Protein AF-A0A0G4PU40-F1 (afdb_monomer_lite)

Radius of gyration: 20.15 Å; chains: 1; bounding box: 59×52×54 Å

Secondary structure (DSSP, 8-state):
---GGG-TTSS--HHHH-EEEEEEEPPBTTB--EEEEEEEEEEEETTTTEEEEEEEEEEEEESS-GGGGS--TT-S---TTTT--S-TT--HHHHHHHHHHHHHHHHTT-SS-EEEEEETTTTEEEEEEEEEETTEEEEEEEEEEE----SSTT-HHHHHHS--GGGTT----TTTT-S-HHHHHHHH-SS-HHHHHHHHHHHHGGGTHHHHSEEE--SSTT-EEEE---PPPTT--------SHHHHHHHHHHHHHHHHHHHHHHHHHHHHHHHTT--

Foldseek 3Di:
DFQCVVDVVTDPDQLLQWWKKKKWDPDDPPDHIKIKMKTKGWDQFDVQGFIKIKIKIKIKDAAPPLVLQQQDQPDPDPDPPQPVCQALPQHSVNVRVQRVVQSVCVVVPDAWRKDWDADQFLRKTKMWTWHDDPRMIMTMIIIMAGCHNPNDPPPLNVLRRQNDPVSVPRGDDSVNNPDHSVCRDQVPDPAHPVNVVVVRSVCPVVVVQVVQWDWDDDPDPRMTMTIHDDDPDPDDDDDPDCPDVPVVCSVVVVVVVVVVVVVVVVVVVVVVVVVVPDD

Sequence (279 aa):
MRRFYLGNKFGISTEALSWTQVRIHPEESLCPEITCLFSNDAQICSETPGLCLRMQYMMLVYGSRSELLLSRPNTDCWKPPTVMFICSHVGYTQKEKLINPVVFTYLDGEKDPCSTYTYNQCNTDARIEVCEYGSHLALVLTTWINLGPGLTPDDPRWIIHSCSHENRDVTLDPNDCTGSPRVSFENVSPLSLGALLSRNLSYLKDQRYRKVMRPVYQYYPNEGLWYLPILPSDNIVEGPRSFPFLLLLFSLSLFLLVFLFVLTLVLTFIEFHSEGSFL

pLDDT: mean 78.09, std 18.51, range [33.34, 98.0]

Organism: Penicillium camemberti (strain FM 013) (NCBI:txid1429867)

Structure (mmCIF, N/CA/C/O backbone):
data_AF-A0A0G4PU40-F1
#
_entry.id   AF-A0A0G4PU40-F1
#
loop_
_atom_site.group_PDB
_atom_site.id
_atom_site.type_symbol
_atom_site.label_atom_id
_atom_site.label_alt_id
_atom_site.label_comp_id
_atom_site.label_asym_id
_atom_site.label_entity_id
_atom_site.label_seq_id
_atom_site.pdbx_PDB_ins_code
_atom_site.Cartn_x
_atom_site.Cartn_y
_atom_site.Cartn_z
_atom_site.occupancy
_atom_site.B_iso_or_equiv
_atom_site.auth_seq_id
_atom_site.auth_comp_id
_atom_site.auth_asym_id
_atom_site.auth_atom_id
_atom_site.pdbx_PDB_model_num
ATOM 1 N N . MET A 1 1 ? 13.927 -12.859 -11.377 1.00 54.12 1 MET A N 1
ATOM 2 C CA . MET A 1 1 ? 12.584 -13.251 -11.872 1.00 54.12 1 MET A CA 1
ATOM 3 C C . MET A 1 1 ? 12.729 -14.013 -13.186 1.00 54.12 1 MET A C 1
ATOM 5 O O . MET A 1 1 ? 13.474 -13.542 -14.028 1.00 54.12 1 MET A O 1
ATOM 9 N N . ARG A 1 2 ? 12.092 -15.176 -13.404 1.00 50.44 2 ARG A N 1
ATOM 10 C CA . ARG A 1 2 ? 12.092 -15.800 -14.746 1.00 50.44 2 ARG A CA 1
ATOM 11 C C . ARG A 1 2 ? 10.886 -15.284 -15.547 1.00 50.44 2 ARG A C 1
ATOM 13 O O . ARG A 1 2 ? 9.759 -15.617 -15.221 1.00 50.44 2 ARG A O 1
ATOM 20 N N . ARG A 1 3 ? 11.157 -14.454 -16.563 1.00 57.66 3 ARG A N 1
ATOM 21 C CA . ARG A 1 3 ? 10.385 -14.272 -17.813 1.00 57.66 3 ARG A CA 1
ATOM 22 C C . ARG A 1 3 ? 8.853 -14.134 -17.697 1.00 57.66 3 ARG A C 1
ATOM 24 O O . ARG A 1 3 ? 8.124 -14.763 -18.458 1.00 57.66 3 ARG A O 1
ATOM 31 N N . PHE A 1 4 ? 8.361 -13.263 -16.817 1.00 57.94 4 PHE A N 1
ATOM 32 C CA . PHE A 1 4 ? 6.918 -13.008 -16.652 1.00 57.94 4 PHE A CA 1
ATOM 33 C C . PHE A 1 4 ? 6.241 -12.522 -17.946 1.00 57.94 4 PHE A C 1
ATOM 35 O O . PHE A 1 4 ? 5.099 -12.880 -18.220 1.00 57.94 4 PHE A O 1
ATOM 42 N N . TYR A 1 5 ? 6.972 -11.798 -18.798 1.00 57.41 5 TYR A N 1
ATOM 43 C CA . TYR A 1 5 ? 6.501 -11.361 -20.118 1.00 57.41 5 TYR A CA 1
ATOM 44 C C . TYR A 1 5 ? 6.209 -12.515 -21.103 1.00 57.41 5 TYR A C 1
ATOM 46 O O . TYR A 1 5 ? 5.551 -12.289 -22.114 1.00 57.41 5 TYR A O 1
ATOM 54 N N . LEU A 1 6 ? 6.665 -13.749 -20.835 1.00 59.91 6 LEU A N 1
ATOM 55 C CA . LEU A 1 6 ? 6.322 -14.939 -21.634 1.00 59.91 6 LEU A CA 1
ATOM 56 C C . LEU A 1 6 ? 5.033 -15.638 -21.159 1.00 59.91 6 LEU A C 1
ATOM 58 O O . LEU A 1 6 ? 4.646 -16.666 -21.720 1.00 59.91 6 LEU A O 1
ATOM 62 N N . GLY A 1 7 ? 4.366 -15.097 -20.135 1.00 55.53 7 GLY A N 1
ATOM 63 C CA . GLY A 1 7 ? 3.107 -15.599 -19.586 1.00 55.53 7 GLY A CA 1
ATOM 64 C C . GLY A 1 7 ? 3.264 -16.613 -18.447 1.00 55.53 7 GLY A C 1
ATOM 65 O O . GLY A 1 7 ? 4.359 -17.085 -18.131 1.00 55.53 7 GLY A O 1
ATOM 66 N N . ASN A 1 8 ? 2.126 -16.988 -17.848 1.00 58.34 8 ASN A N 1
ATOM 67 C CA . ASN A 1 8 ? 2.033 -17.785 -16.611 1.00 58.34 8 ASN A CA 1
ATOM 68 C C . ASN A 1 8 ? 2.744 -19.151 -16.657 1.00 58.34 8 ASN A C 1
ATOM 70 O O . ASN A 1 8 ? 3.024 -19.730 -15.614 1.00 58.34 8 ASN A O 1
ATOM 74 N N . LYS A 1 9 ? 3.060 -19.681 -17.847 1.00 63.34 9 LYS A N 1
ATOM 75 C CA . LYS A 1 9 ? 3.801 -20.946 -18.004 1.00 63.34 9 LYS A CA 1
ATOM 76 C C . LYS A 1 9 ? 5.294 -20.828 -17.667 1.00 63.34 9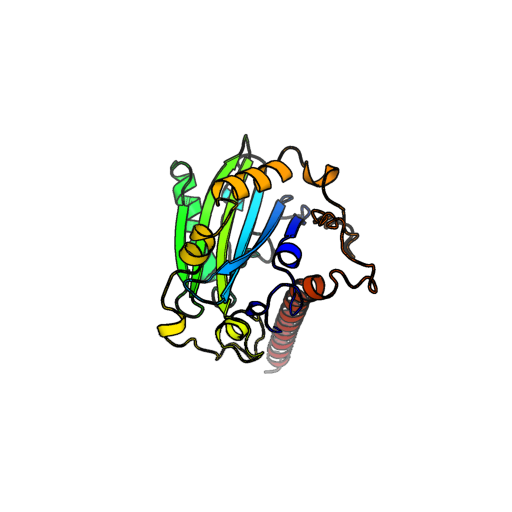 LYS A C 1
ATOM 78 O O . LYS A 1 9 ? 5.946 -21.853 -17.491 1.00 63.34 9 LYS A O 1
ATOM 83 N N . PHE A 1 10 ? 5.841 -19.613 -17.608 1.00 63.53 10 PHE A N 1
ATOM 84 C CA . PHE A 1 10 ? 7.285 -19.374 -17.497 1.00 63.53 10 PHE A CA 1
ATOM 85 C C . PHE A 1 10 ? 7.695 -18.527 -16.279 1.00 63.53 10 PHE A C 1
ATOM 87 O O . PHE A 1 10 ? 8.890 -18.280 -16.109 1.00 63.53 10 PHE A O 1
ATOM 94 N N . GLY A 1 11 ? 6.742 -18.134 -15.423 1.00 68.00 11 GLY A N 1
ATOM 95 C CA . GLY A 1 11 ? 6.954 -17.285 -14.245 1.00 68.00 11 GLY A CA 1
ATOM 96 C C . GLY A 1 11 ? 5.906 -17.507 -13.145 1.00 68.00 11 GLY A C 1
ATOM 97 O O . GLY A 1 11 ? 5.038 -18.367 -13.270 1.00 68.00 11 GLY A O 1
ATOM 98 N N . ILE A 1 12 ? 5.999 -16.745 -12.050 1.00 72.31 12 ILE A N 1
ATOM 99 C CA . ILE A 1 12 ? 4.969 -16.734 -10.994 1.00 72.31 12 ILE A CA 1
ATOM 100 C C . ILE A 1 12 ? 3.750 -15.997 -11.565 1.00 72.31 12 ILE A C 1
ATOM 102 O O . ILE A 1 12 ? 3.909 -15.005 -12.269 1.00 72.31 12 ILE A O 1
ATOM 106 N N . SER A 1 13 ? 2.530 -16.465 -11.324 1.00 82.50 13 SER A N 1
ATOM 107 C CA . SER A 1 13 ? 1.368 -15.728 -11.827 1.00 82.50 13 SER A CA 1
ATOM 108 C C . SER A 1 13 ? 1.145 -14.445 -11.015 1.00 82.50 13 SER A C 1
ATOM 110 O O . SER A 1 13 ? 1.499 -14.368 -9.835 1.00 82.50 13 SER A O 1
ATOM 112 N N . THR A 1 14 ? 0.548 -13.423 -11.624 1.00 84.81 14 THR A N 1
ATOM 113 C CA . THR A 1 14 ? 0.173 -12.182 -10.927 1.00 84.81 14 THR A CA 1
ATOM 114 C C . THR A 1 14 ? -0.817 -12.440 -9.789 1.00 84.81 14 THR A C 1
ATOM 116 O O . THR A 1 14 ? -0.762 -11.783 -8.750 1.00 84.81 14 THR A O 1
ATOM 119 N N . GLU A 1 15 ? -1.664 -13.460 -9.924 1.00 86.69 15 GLU A N 1
ATOM 120 C CA . GLU A 1 15 ? -2.580 -13.904 -8.869 1.00 86.69 15 GLU A CA 1
ATOM 121 C C . GLU A 1 15 ? -1.816 -14.480 -7.674 1.00 86.69 15 GLU A C 1
ATOM 123 O O . GLU A 1 15 ? -2.163 -14.188 -6.536 1.00 86.69 15 GLU A O 1
ATOM 128 N N . ALA A 1 16 ? -0.742 -15.241 -7.906 1.00 84.50 16 ALA A N 1
ATOM 129 C CA . ALA A 1 16 ? 0.084 -15.793 -6.831 1.00 84.50 16 ALA A CA 1
ATOM 130 C C . ALA A 1 16 ? 0.897 -14.721 -6.082 1.00 84.50 16 ALA A C 1
ATOM 132 O O . ALA A 1 16 ? 1.313 -14.942 -4.945 1.00 84.50 16 ALA A O 1
ATOM 133 N N . LEU A 1 17 ? 1.118 -13.562 -6.707 1.00 86.06 17 LEU A N 1
ATOM 134 C CA . LEU A 1 17 ? 1.716 -12.386 -6.072 1.00 86.06 17 LEU A CA 1
ATOM 135 C C . LEU A 1 17 ? 0.681 -11.513 -5.354 1.00 86.06 17 LEU A C 1
ATOM 137 O O . LEU A 1 17 ? 1.066 -10.665 -4.549 1.00 86.06 17 LEU A O 1
ATOM 141 N N . SER A 1 18 ? -0.608 -11.722 -5.619 1.00 88.62 18 SER A N 1
ATOM 142 C CA . SER A 1 18 ? -1.684 -10.948 -5.014 1.00 88.62 18 SER A CA 1
ATOM 143 C C . SER A 1 18 ? -2.159 -11.624 -3.729 1.00 88.62 18 SER A C 1
ATOM 145 O O . SER A 1 18 ? -2.582 -12.778 -3.734 1.00 88.62 18 SER A O 1
ATOM 147 N N . TRP A 1 19 ? -2.079 -10.929 -2.598 1.00 91.62 19 TRP A N 1
ATOM 148 C CA . TRP A 1 19 ? -2.442 -11.496 -1.298 1.00 91.62 19 TRP A CA 1
ATOM 149 C C . TRP A 1 19 ? -2.961 -10.426 -0.342 1.00 91.62 19 TRP A C 1
ATOM 151 O O . TRP A 1 19 ? -2.772 -9.229 -0.541 1.00 91.62 19 TRP A O 1
ATOM 161 N N . THR A 1 20 ? -3.662 -10.848 0.710 1.00 94.50 20 THR A N 1
ATOM 162 C CA . THR A 1 20 ? -4.101 -9.958 1.793 1.00 94.50 20 THR A CA 1
ATOM 163 C C . THR A 1 20 ? -3.882 -10.642 3.133 1.00 94.50 20 THR A C 1
ATOM 165 O O . THR A 1 20 ? -4.243 -11.809 3.292 1.00 94.50 20 THR A O 1
ATOM 168 N N . GLN A 1 21 ? -3.296 -9.922 4.086 1.00 94.00 21 GLN A N 1
ATOM 169 C CA . GLN A 1 21 ? -3.108 -10.377 5.459 1.00 94.00 21 GLN A CA 1
ATOM 170 C C . GLN A 1 21 ? -3.616 -9.335 6.451 1.00 94.00 21 GLN A C 1
ATOM 172 O O . GLN A 1 21 ? -3.569 -8.133 6.188 1.00 94.00 21 GLN A O 1
ATOM 177 N N . VAL A 1 22 ? -4.027 -9.802 7.621 1.00 92.88 22 VAL A N 1
ATOM 178 C CA . VAL A 1 22 ? -4.292 -8.966 8.790 1.00 92.88 22 VAL A CA 1
ATOM 179 C C . VAL A 1 22 ? -3.329 -9.369 9.893 1.00 92.88 22 VAL A C 1
ATOM 181 O O . VAL A 1 22 ? -3.150 -10.558 10.155 1.00 92.88 22 VAL A O 1
ATOM 184 N N . ARG A 1 23 ? -2.708 -8.379 10.530 1.00 88.88 23 ARG A N 1
ATOM 185 C CA . ARG A 1 23 ? -1.844 -8.543 11.696 1.00 88.88 23 ARG A CA 1
ATOM 186 C C . ARG A 1 23 ? -2.418 -7.752 12.861 1.00 88.88 23 ARG A C 1
ATOM 188 O O . ARG A 1 23 ? -2.764 -6.584 12.697 1.00 88.88 23 ARG A O 1
ATOM 195 N N . ILE A 1 24 ? -2.493 -8.377 14.027 1.00 87.00 24 ILE A N 1
ATOM 196 C CA . ILE A 1 24 ? -2.803 -7.696 15.282 1.00 87.00 24 ILE A CA 1
ATOM 197 C C . ILE A 1 24 ? -1.508 -7.556 16.065 1.00 87.00 24 ILE A C 1
ATOM 199 O O . ILE A 1 24 ? -0.838 -8.552 16.340 1.00 87.00 24 ILE A O 1
ATOM 203 N N . HIS A 1 25 ? -1.182 -6.318 16.414 1.00 79.88 25 HIS A N 1
ATOM 204 C CA . HIS A 1 25 ? -0.137 -6.013 17.376 1.00 79.88 25 HIS A CA 1
ATOM 205 C C . HIS A 1 25 ? -0.790 -5.920 18.755 1.00 79.88 25 HIS A C 1
ATOM 207 O O . HIS A 1 25 ? -1.668 -5.066 18.920 1.00 79.88 25 HIS A O 1
ATOM 213 N N . PRO A 1 26 ? -0.425 -6.798 19.706 1.00 72.69 26 PRO A N 1
ATOM 214 C CA . PRO A 1 26 ? -1.056 -6.826 21.015 1.00 72.69 26 PRO A CA 1
ATOM 215 C C . PRO A 1 26 ? -0.831 -5.517 21.768 1.00 72.69 26 PRO A C 1
ATOM 217 O O . PRO A 1 26 ? 0.141 -4.790 21.538 1.00 72.69 26 PRO A O 1
ATOM 220 N N . GLU A 1 27 ? -1.743 -5.239 22.694 1.00 72.06 27 GLU A N 1
ATOM 221 C CA . GLU A 1 27 ? -1.535 -4.191 23.680 1.00 72.06 27 GLU A CA 1
ATOM 222 C C . GLU A 1 27 ? -0.290 -4.519 24.514 1.00 72.06 27 GLU A C 1
ATOM 224 O O . GLU A 1 27 ? -0.135 -5.620 25.042 1.00 72.06 27 GLU A O 1
ATOM 229 N N . GLU A 1 28 ? 0.605 -3.546 24.631 1.00 68.31 28 GLU A N 1
ATOM 230 C CA . GLU A 1 28 ? 1.707 -3.595 25.591 1.00 68.31 28 GLU A CA 1
ATOM 231 C C . GLU A 1 28 ? 1.542 -2.412 26.539 1.00 68.31 28 GLU A C 1
ATOM 233 O O . GLU A 1 28 ? 0.814 -1.468 26.234 1.00 68.31 28 GLU A O 1
ATOM 238 N N . SER A 1 29 ? 2.265 -2.421 27.657 1.00 56.72 29 SER A N 1
ATOM 239 C CA . SER A 1 29 ? 2.162 -1.456 28.765 1.00 56.72 29 SER A CA 1
ATOM 240 C C . SER A 1 29 ? 2.150 0.034 28.381 1.00 56.72 29 SER A C 1
ATOM 242 O O . SER A 1 29 ? 1.737 0.855 29.195 1.00 56.72 29 SER A O 1
ATOM 244 N N . LEU A 1 30 ? 2.564 0.400 27.163 1.00 60.78 30 LEU A N 1
ATOM 245 C CA . LEU A 1 30 ? 2.585 1.778 26.666 1.00 60.78 30 LEU A CA 1
ATOM 246 C C . LEU A 1 30 ? 1.744 2.038 25.407 1.00 60.78 30 LEU A C 1
ATOM 248 O O . LEU A 1 30 ? 1.641 3.197 24.997 1.00 60.78 30 LEU A O 1
ATOM 252 N N . CYS A 1 31 ? 1.166 1.027 24.744 1.00 62.50 31 CYS A N 1
ATOM 253 C CA . CYS A 1 31 ? 0.364 1.278 23.538 1.00 62.50 31 CYS A CA 1
ATOM 254 C C . CYS A 1 31 ? -0.769 0.265 23.355 1.00 62.50 31 CYS A C 1
ATOM 256 O O . CYS A 1 31 ? -0.534 -0.925 23.562 1.00 62.50 31 CYS A O 1
ATOM 258 N N . PRO A 1 32 ? -1.943 0.724 22.884 1.00 73.69 32 PRO A N 1
ATOM 259 C CA . PRO A 1 32 ? -3.113 -0.126 22.681 1.00 73.69 32 PRO A CA 1
ATOM 260 C C . PRO A 1 32 ? -2.906 -1.151 21.567 1.00 73.69 32 PRO A C 1
ATOM 262 O O . PRO A 1 32 ? -1.989 -1.027 20.751 1.00 73.69 32 PRO A O 1
ATOM 265 N N . GLU A 1 33 ? -3.819 -2.120 21.507 1.00 80.38 33 GLU A N 1
ATOM 266 C CA . GLU A 1 33 ? -3.928 -3.047 20.384 1.00 80.38 33 GLU A CA 1
ATOM 267 C C . GLU A 1 33 ? -4.131 -2.281 19.067 1.00 80.38 33 GLU A C 1
ATOM 269 O O . GLU A 1 33 ? -4.998 -1.408 18.956 1.00 80.38 33 GLU A O 1
ATOM 274 N N . ILE A 1 34 ? -3.340 -2.630 18.052 1.00 83.19 34 ILE A N 1
ATOM 275 C CA . ILE A 1 34 ? -3.432 -2.039 16.715 1.00 83.19 34 ILE A CA 1
ATOM 276 C C . ILE A 1 34 ? -3.671 -3.151 15.700 1.00 83.19 34 ILE A C 1
ATOM 278 O O . ILE A 1 34 ? -2.919 -4.125 15.628 1.00 83.19 34 ILE A O 1
ATOM 282 N N . THR A 1 35 ? -4.697 -2.982 14.865 1.00 89.25 35 THR A N 1
ATOM 283 C CA . THR A 1 35 ? -4.961 -3.891 13.745 1.00 89.25 35 THR A CA 1
ATOM 284 C C . THR A 1 35 ? -4.395 -3.298 12.460 1.00 89.25 35 THR A C 1
ATOM 286 O O . THR A 1 35 ? -4.777 -2.204 12.050 1.00 89.25 35 THR A O 1
ATOM 289 N N . CYS A 1 36 ? -3.501 -4.031 11.804 1.00 91.81 36 CYS A N 1
ATOM 290 C CA . CYS A 1 36 ? -2.953 -3.676 10.502 1.00 91.81 36 CYS A CA 1
ATOM 291 C C . CYS A 1 36 ? -3.461 -4.632 9.425 1.00 91.81 36 CYS A C 1
ATOM 293 O O . CYS A 1 36 ? -3.523 -5.841 9.641 1.00 91.81 36 CYS A O 1
ATOM 295 N N . LEU A 1 37 ? -3.763 -4.109 8.243 1.00 94.19 37 LEU A N 1
ATOM 296 C CA . LEU A 1 37 ? -4.033 -4.903 7.052 1.00 94.19 37 LEU A CA 1
ATOM 297 C C . LEU A 1 37 ? -2.995 -4.580 5.992 1.00 94.19 37 LEU A C 1
ATOM 299 O O . LEU A 1 37 ? -2.675 -3.421 5.754 1.00 94.19 37 LEU A O 1
ATOM 303 N N . PHE A 1 38 ? -2.502 -5.617 5.334 1.00 94.12 38 PHE A N 1
ATOM 304 C CA . PHE A 1 38 ? -1.620 -5.494 4.189 1.00 94.12 38 PHE A CA 1
ATOM 305 C C . PHE A 1 38 ? -2.280 -6.201 3.026 1.00 94.12 38 PHE A C 1
ATOM 307 O O . PHE A 1 38 ? -2.709 -7.346 3.162 1.00 94.12 38 PHE A O 1
ATOM 314 N N . SER A 1 39 ? -2.344 -5.540 1.884 1.00 95.06 39 SER A N 1
ATOM 315 C CA . SER A 1 39 ? -2.739 -6.166 0.634 1.00 95.06 39 SER A CA 1
ATOM 316 C C . SER A 1 39 ? -1.731 -5.833 -0.446 1.00 95.06 39 SER A C 1
ATOM 318 O O . SER A 1 39 ? -1.155 -4.747 -0.449 1.00 95.06 39 SER A O 1
ATOM 320 N N . ASN A 1 40 ? -1.513 -6.780 -1.341 1.00 94.25 40 ASN A N 1
ATOM 321 C CA . ASN A 1 40 ? -0.694 -6.620 -2.523 1.00 94.25 40 ASN A CA 1
ATOM 322 C C . ASN A 1 40 ? -1.512 -7.106 -3.715 1.00 94.25 40 ASN A C 1
ATOM 324 O O . ASN A 1 40 ? -2.095 -8.185 -3.638 1.00 94.25 40 ASN A O 1
ATOM 328 N N . ASP A 1 41 ? -1.528 -6.332 -4.791 1.00 94.38 41 ASP A N 1
ATOM 329 C CA . ASP A 1 41 ? -2.039 -6.729 -6.097 1.00 94.38 41 ASP A CA 1
ATOM 330 C C . ASP A 1 41 ? -0.890 -6.589 -7.110 1.00 94.38 41 ASP A C 1
ATOM 332 O O . ASP A 1 41 ? -0.113 -5.634 -7.051 1.00 94.38 41 ASP A O 1
ATOM 336 N N . ALA A 1 42 ? -0.771 -7.524 -8.049 1.00 92.19 42 ALA A N 1
ATOM 337 C CA . ALA A 1 42 ? 0.282 -7.514 -9.065 1.00 92.19 42 ALA A CA 1
ATOM 338 C C . ALA A 1 42 ? -0.310 -7.521 -10.474 1.00 92.19 42 ALA A C 1
ATOM 340 O O . ALA A 1 42 ? -1.300 -8.210 -10.717 1.00 92.19 42 ALA A O 1
ATOM 341 N N . GLN A 1 43 ? 0.296 -6.782 -11.405 1.00 90.69 43 GLN A N 1
ATOM 342 C CA . GLN A 1 43 ? -0.147 -6.701 -12.799 1.00 90.69 43 GLN A CA 1
ATOM 343 C C . GLN A 1 43 ? 1.032 -6.552 -13.759 1.00 90.69 43 GLN A C 1
ATOM 345 O O . GLN A 1 43 ? 2.077 -6.010 -13.405 1.00 90.69 43 GLN A O 1
ATOM 350 N N . ILE A 1 44 ? 0.852 -7.017 -14.995 1.00 89.56 44 ILE A N 1
ATOM 351 C CA . ILE A 1 44 ? 1.796 -6.766 -16.086 1.00 89.56 44 ILE A CA 1
ATOM 352 C C . ILE A 1 44 ? 1.300 -5.540 -16.850 1.00 89.56 44 ILE A C 1
ATOM 354 O O . ILE A 1 44 ? 0.205 -5.565 -17.407 1.00 89.56 44 ILE A O 1
ATOM 358 N N . CYS A 1 45 ? 2.103 -4.481 -16.881 1.00 89.00 45 CYS A N 1
ATOM 359 C CA . CYS A 1 45 ? 1.778 -3.251 -17.603 1.00 89.00 45 CYS A CA 1
ATOM 360 C C . CYS A 1 45 ? 2.501 -3.239 -18.954 1.00 89.00 45 CYS A C 1
ATOM 362 O O . CYS A 1 45 ? 3.706 -3.483 -19.005 1.00 89.00 45 CYS A O 1
ATOM 364 N N . SER A 1 46 ? 1.783 -2.964 -20.046 1.00 82.88 46 SER A N 1
ATOM 365 C CA . SER A 1 46 ? 2.347 -2.950 -21.405 1.00 82.88 46 SER A CA 1
ATOM 366 C C . SER A 1 46 ? 2.914 -1.593 -21.827 1.00 82.88 46 SER A C 1
ATOM 368 O O . SER A 1 46 ? 3.868 -1.567 -22.596 1.00 82.88 46 SER A O 1
ATOM 370 N N . GLU A 1 47 ? 2.345 -0.484 -21.340 1.00 79.75 47 GLU A N 1
ATOM 371 C CA . GLU A 1 47 ? 2.797 0.883 -21.667 1.00 79.75 47 GLU A CA 1
ATOM 372 C C . GLU A 1 47 ? 4.188 1.170 -21.097 1.00 79.75 47 GLU A C 1
ATOM 374 O O . GLU A 1 47 ? 5.063 1.664 -21.803 1.00 79.75 47 GLU A O 1
ATOM 379 N N . THR A 1 48 ? 4.403 0.770 -19.842 1.00 81.19 48 THR A N 1
ATOM 380 C CA . THR A 1 48 ? 5.711 0.756 -19.185 1.00 81.19 48 THR A CA 1
ATOM 381 C C . THR A 1 48 ? 6.057 -0.702 -18.882 1.00 81.19 48 THR A C 1
ATOM 383 O O . THR A 1 48 ? 5.734 -1.168 -17.784 1.00 81.19 48 THR A O 1
ATOM 386 N N . PRO A 1 49 ? 6.656 -1.451 -19.836 1.00 83.88 49 PRO A N 1
ATOM 387 C CA . PRO A 1 49 ? 6.841 -2.893 -19.730 1.00 83.88 49 PRO A CA 1
ATOM 388 C C . PRO A 1 49 ? 7.427 -3.304 -18.384 1.00 83.88 49 PRO A C 1
ATOM 390 O O . PRO A 1 49 ? 8.566 -2.957 -18.054 1.00 83.88 49 PRO A O 1
ATOM 393 N N . GLY A 1 50 ? 6.638 -4.040 -17.606 1.00 88.38 50 GLY A N 1
ATOM 394 C CA . GLY A 1 50 ? 7.081 -4.508 -16.306 1.00 88.38 50 GLY A CA 1
ATOM 395 C C . GLY A 1 50 ? 6.014 -5.165 -15.450 1.00 88.38 50 GLY A C 1
ATOM 396 O O . GLY A 1 50 ? 4.813 -5.080 -15.720 1.00 88.38 50 GLY A O 1
ATOM 397 N N . LEU A 1 51 ? 6.492 -5.847 -14.412 1.00 89.94 51 LEU A N 1
ATOM 398 C CA . LEU A 1 51 ? 5.674 -6.317 -13.306 1.00 89.94 51 LEU A CA 1
ATOM 399 C C . LEU A 1 51 ? 5.459 -5.152 -12.336 1.00 89.94 51 LEU A C 1
ATOM 401 O O . LEU A 1 51 ? 6.356 -4.792 -11.573 1.00 89.94 51 LEU A O 1
ATOM 405 N N . CYS A 1 52 ? 4.264 -4.580 -12.354 1.00 93.31 52 CYS A N 1
ATOM 406 C CA . CYS A 1 52 ? 3.878 -3.519 -11.440 1.00 93.31 52 CYS A CA 1
ATOM 407 C C . CYS A 1 52 ? 3.154 -4.106 -10.229 1.00 93.31 52 CYS A C 1
ATOM 409 O O . CYS A 1 52 ? 2.293 -4.979 -10.367 1.00 93.31 52 CYS A O 1
ATOM 411 N N . LEU A 1 53 ? 3.487 -3.612 -9.040 1.00 94.88 53 LEU A N 1
ATOM 412 C CA . LEU A 1 53 ? 2.808 -3.966 -7.798 1.00 94.88 53 LEU A CA 1
ATOM 413 C C . LEU A 1 53 ? 2.067 -2.753 -7.253 1.00 94.88 53 LEU A C 1
ATOM 415 O O . LEU A 1 53 ? 2.603 -1.646 -7.278 1.00 94.88 53 LEU A O 1
ATOM 419 N N . ARG A 1 54 ? 0.877 -2.991 -6.706 1.00 97.06 54 ARG A N 1
ATOM 420 C CA . ARG A 1 54 ? 0.144 -2.063 -5.851 1.00 97.06 54 ARG A CA 1
ATOM 421 C C . ARG A 1 54 ? 0.031 -2.675 -4.466 1.00 97.06 54 ARG A C 1
ATOM 423 O O . ARG A 1 54 ? -0.660 -3.674 -4.282 1.00 97.06 54 ARG A O 1
ATOM 430 N N . MET A 1 55 ? 0.675 -2.055 -3.491 1.00 96.50 55 MET A N 1
ATOM 431 C CA . MET A 1 55 ? 0.622 -2.470 -2.095 1.00 96.50 55 MET A CA 1
ATOM 432 C C . MET A 1 55 ? -0.220 -1.471 -1.315 1.00 96.50 55 MET A C 1
ATOM 434 O O . MET A 1 55 ? -0.023 -0.270 -1.447 1.00 96.50 55 MET A O 1
ATOM 438 N N . GLN A 1 56 ? -1.139 -1.946 -0.483 1.00 96.31 56 GLN A N 1
ATOM 439 C CA . GLN A 1 56 ? -1.878 -1.107 0.453 1.00 96.31 56 GLN A CA 1
ATOM 440 C C . GLN A 1 56 ? -1.659 -1.615 1.874 1.00 96.31 56 GLN A C 1
ATOM 442 O O . GLN A 1 56 ? -1.983 -2.760 2.195 1.00 96.31 56 GLN A O 1
ATOM 447 N N . TYR A 1 57 ? -1.121 -0.739 2.711 1.00 95.00 57 TYR A N 1
ATOM 448 C CA . TYR A 1 57 ? -0.994 -0.891 4.148 1.00 95.00 57 TYR A CA 1
ATOM 449 C C . TYR A 1 57 ? -2.087 -0.051 4.805 1.00 95.00 57 TYR A C 1
ATOM 451 O O . TYR A 1 57 ? -2.194 1.145 4.553 1.00 95.00 57 TYR A O 1
ATOM 459 N N . MET A 1 58 ? -2.869 -0.654 5.692 1.00 94.50 58 MET A N 1
ATOM 460 C CA . MET A 1 58 ? -3.834 0.048 6.528 1.00 94.50 58 MET A CA 1
ATOM 461 C C . MET A 1 58 ? -3.524 -0.172 7.998 1.00 94.50 58 MET A C 1
ATOM 463 O O . MET A 1 58 ? -3.273 -1.299 8.417 1.00 94.50 58 MET A O 1
ATOM 467 N N . MET A 1 59 ? -3.593 0.893 8.781 1.00 91.88 59 MET A N 1
ATOM 468 C CA . MET A 1 59 ? -3.567 0.853 10.235 1.00 91.88 59 MET A CA 1
ATOM 469 C C . MET A 1 59 ? -4.917 1.340 10.741 1.00 91.88 59 MET A C 1
ATOM 471 O O . MET A 1 59 ? -5.276 2.488 10.501 1.00 91.88 59 MET A O 1
ATOM 475 N N . LEU A 1 60 ? -5.652 0.470 11.430 1.00 90.56 60 LEU A N 1
ATOM 476 C CA . LEU A 1 60 ? -6.916 0.821 12.061 1.00 90.56 60 LEU A CA 1
ATOM 477 C C . LEU A 1 60 ? -6.686 1.152 13.531 1.00 90.56 60 LEU A C 1
ATOM 479 O O . LEU A 1 60 ? -6.108 0.356 14.277 1.00 90.56 60 LEU A O 1
ATOM 483 N N . VAL A 1 61 ? -7.204 2.301 13.939 1.00 86.25 61 VAL A N 1
ATOM 484 C CA . VAL A 1 61 ? -7.246 2.740 15.325 1.00 86.25 61 VAL A CA 1
ATOM 485 C C . VAL A 1 61 ? -8.694 2.783 15.793 1.00 86.25 61 VAL A C 1
ATOM 487 O O . VAL A 1 61 ? -9.563 3.394 15.165 1.00 86.25 61 VAL A O 1
ATOM 490 N N . TYR A 1 62 ? -8.950 2.108 16.912 1.00 81.75 62 TYR A N 1
ATOM 491 C CA . TYR A 1 62 ? -10.271 2.048 17.520 1.00 81.75 62 TYR A CA 1
ATOM 492 C C . TYR A 1 62 ? -10.536 3.288 18.383 1.00 81.75 62 TYR A C 1
ATOM 494 O O . TYR A 1 62 ? -9.731 3.657 19.240 1.00 81.75 62 TYR A O 1
ATOM 502 N N . GLY A 1 63 ? -11.708 3.893 18.181 1.00 76.50 63 GLY A N 1
ATOM 503 C CA . GLY A 1 63 ? -12.156 5.082 18.901 1.00 76.50 63 GLY A CA 1
ATOM 504 C C . GLY A 1 63 ? -11.510 6.368 18.389 1.00 76.50 63 GLY A C 1
ATOM 505 O O . GLY A 1 63 ? -10.849 6.388 17.354 1.00 76.50 63 GLY A O 1
ATOM 506 N N . SER A 1 64 ? -11.682 7.452 19.141 1.00 71.19 64 SER A N 1
ATOM 507 C CA . SER A 1 64 ? -11.217 8.801 18.781 1.00 71.19 64 SER A CA 1
ATOM 508 C C . SER A 1 64 ? -9.713 9.024 19.005 1.00 71.19 64 SER A C 1
ATOM 510 O O . SER A 1 64 ? -9.294 10.152 19.244 1.00 71.19 64 SER A O 1
ATOM 512 N N . ARG A 1 65 ? -8.900 7.960 18.982 1.00 80.25 65 ARG A N 1
ATOM 513 C CA . ARG A 1 65 ? -7.471 7.994 19.335 1.00 80.25 65 ARG A CA 1
ATOM 514 C C . ARG A 1 65 ? -6.569 8.370 18.156 1.00 80.25 65 ARG A C 1
ATOM 516 O O . ARG A 1 65 ? -5.603 7.675 17.838 1.00 80.25 65 ARG A O 1
ATOM 523 N N . SER A 1 66 ? -6.913 9.448 17.462 1.00 82.44 66 SER A N 1
ATOM 524 C CA . SER A 1 66 ? -6.202 9.928 16.270 1.00 82.44 66 SER A CA 1
ATOM 525 C C . SER A 1 66 ? -4.710 10.197 16.514 1.00 82.44 66 SER A C 1
ATOM 527 O O . SER A 1 66 ? -3.911 10.094 15.583 1.00 82.44 66 SER A O 1
ATOM 529 N N . GLU A 1 67 ? -4.293 10.436 17.762 1.00 83.06 67 GLU A N 1
ATOM 530 C CA . GLU A 1 67 ? -2.891 10.622 18.149 1.00 83.06 67 GLU A CA 1
ATOM 531 C C . GLU A 1 67 ? -1.995 9.406 17.870 1.00 83.06 67 GLU A C 1
ATOM 533 O O . GLU A 1 67 ? -0.770 9.546 17.816 1.00 83.06 67 GLU A O 1
ATOM 538 N N . LEU A 1 68 ? -2.593 8.220 17.711 1.00 83.75 68 LEU A N 1
ATOM 539 C CA . LEU A 1 68 ? -1.900 6.970 17.391 1.00 83.75 68 LEU A CA 1
ATOM 540 C C . LEU A 1 68 ? -1.539 6.850 15.909 1.00 83.75 68 LEU A C 1
ATOM 542 O O . LEU A 1 68 ? -0.714 6.013 15.557 1.00 83.75 68 LEU A O 1
ATOM 546 N N . LEU A 1 69 ? -2.135 7.675 15.044 1.00 86.56 69 LEU A N 1
ATOM 547 C CA . LEU A 1 69 ? -1.791 7.722 13.621 1.00 86.56 69 LEU A CA 1
ATOM 548 C C . LEU A 1 69 ? -0.521 8.541 13.358 1.00 86.56 69 LEU A C 1
ATOM 550 O O . LEU A 1 69 ? 0.018 8.495 12.254 1.00 86.56 69 LEU A O 1
ATOM 554 N N . LEU A 1 70 ? -0.034 9.286 14.355 1.00 86.06 70 LEU A N 1
ATOM 555 C CA . LEU A 1 70 ? 1.187 10.076 14.244 1.00 86.06 70 LEU A CA 1
ATOM 556 C C . LEU A 1 70 ? 2.423 9.172 14.265 1.00 86.06 70 LEU A C 1
ATOM 558 O O . LEU A 1 70 ? 2.623 8.369 15.176 1.00 86.06 70 LEU A O 1
ATOM 562 N N . SER A 1 71 ? 3.300 9.368 13.287 1.00 80.50 71 SER A N 1
ATOM 563 C CA . SER A 1 71 ? 4.624 8.761 13.241 1.00 80.50 71 SER A CA 1
ATOM 564 C C . SER A 1 71 ? 5.545 9.424 14.255 1.00 80.50 71 SER A C 1
ATOM 566 O O . SER A 1 71 ? 5.652 10.650 14.295 1.00 80.50 71 SER A O 1
ATOM 568 N N . ARG A 1 72 ? 6.233 8.609 15.063 1.00 78.19 72 ARG A N 1
ATOM 569 C CA . ARG A 1 72 ? 7.178 9.063 16.092 1.00 78.19 72 ARG A CA 1
ATOM 570 C C . ARG A 1 72 ? 8.499 8.304 15.929 1.00 78.19 72 ARG A C 1
ATOM 572 O O . ARG A 1 72 ? 8.538 7.111 16.208 1.00 78.19 72 ARG A O 1
ATOM 579 N N . PRO A 1 73 ? 9.582 8.954 15.473 1.00 59.00 73 PRO A N 1
ATOM 580 C CA . PRO A 1 73 ? 10.833 8.265 15.144 1.00 59.00 73 PRO A CA 1
ATOM 581 C C . PRO A 1 73 ? 11.624 7.759 16.365 1.00 59.00 73 PRO A C 1
ATOM 583 O O . PRO A 1 73 ? 12.500 6.923 16.188 1.00 59.00 73 PRO A O 1
ATOM 586 N N . ASN A 1 74 ? 11.316 8.235 17.580 1.00 59.09 74 ASN A N 1
ATOM 587 C CA . ASN A 1 74 ? 12.123 8.014 18.793 1.00 59.09 74 ASN A CA 1
ATOM 588 C C . ASN A 1 74 ? 11.378 7.289 19.924 1.00 59.09 74 ASN A C 1
ATOM 590 O O . ASN A 1 74 ? 11.727 7.435 21.093 1.00 59.09 74 ASN A O 1
ATOM 594 N N . THR A 1 75 ? 10.315 6.555 19.617 1.00 58.25 75 THR A N 1
ATOM 595 C CA . THR A 1 75 ? 9.687 5.686 20.613 1.00 58.25 75 THR A CA 1
ATOM 596 C C . THR A 1 75 ? 10.256 4.284 20.460 1.00 58.25 75 THR A C 1
ATOM 598 O O . THR A 1 75 ? 10.170 3.724 19.371 1.00 58.25 75 THR A O 1
ATOM 601 N N . ASP A 1 76 ? 10.760 3.685 21.543 1.00 55.38 76 ASP A N 1
ATOM 602 C CA . ASP A 1 76 ? 11.228 2.284 21.584 1.00 55.38 76 ASP A CA 1
ATOM 603 C C . ASP A 1 76 ? 10.143 1.260 21.185 1.00 55.38 76 ASP A C 1
ATOM 605 O O . ASP A 1 76 ? 10.395 0.058 21.092 1.00 55.38 76 ASP A O 1
ATOM 609 N N . CYS A 1 77 ? 8.913 1.714 20.926 1.00 56.50 77 CYS A N 1
ATOM 610 C CA . CYS A 1 77 ? 7.863 0.894 20.363 1.00 56.50 77 CYS A CA 1
ATOM 611 C C . CYS A 1 77 ? 7.987 0.812 18.829 1.00 56.50 77 CYS A C 1
ATOM 613 O O . CYS A 1 77 ? 7.759 1.771 18.091 1.00 56.50 77 CYS A O 1
ATOM 615 N N . TRP A 1 78 ? 8.282 -0.394 18.337 1.00 55.56 78 TRP A N 1
ATOM 616 C CA . TRP A 1 78 ? 8.173 -0.800 16.930 1.00 55.56 78 TRP A CA 1
ATOM 617 C C . TRP A 1 78 ? 6.706 -0.872 16.483 1.00 55.56 78 TRP A C 1
ATOM 619 O O . TRP A 1 78 ? 6.219 -1.913 16.041 1.00 55.56 78 TRP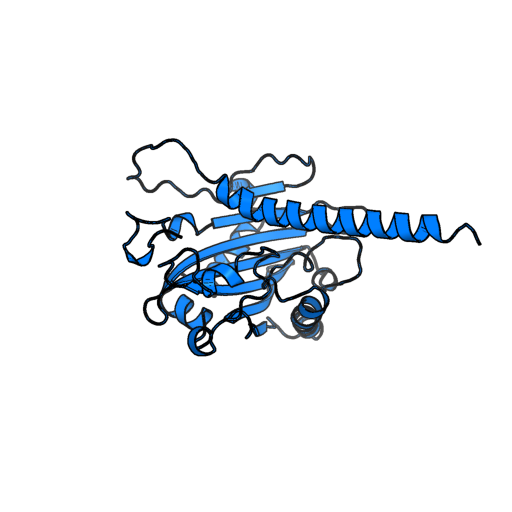 A O 1
ATOM 629 N N . LYS A 1 79 ? 5.959 0.220 16.650 1.00 62.62 79 LYS A N 1
ATOM 630 C CA . LYS A 1 79 ? 4.521 0.255 16.390 1.00 62.62 79 LYS A CA 1
ATOM 631 C C . LYS A 1 79 ? 4.202 1.118 15.180 1.00 62.62 79 LYS A C 1
ATOM 633 O O . LYS A 1 79 ? 4.941 2.053 14.873 1.00 62.62 79 LYS A O 1
ATOM 638 N N . PRO A 1 80 ? 3.139 0.790 14.433 1.00 60.50 80 PRO A N 1
ATOM 639 C CA . PRO A 1 80 ? 2.728 1.622 13.320 1.00 60.50 80 PRO A CA 1
ATOM 640 C C . PRO A 1 80 ? 2.394 3.045 13.811 1.00 60.50 80 PRO A C 1
ATOM 642 O O . PRO A 1 80 ? 1.990 3.209 14.961 1.00 60.50 80 PRO A O 1
ATOM 645 N N . PRO A 1 81 ? 2.612 4.064 12.968 1.00 61.94 81 PRO A N 1
ATOM 646 C CA . PRO A 1 81 ? 2.944 3.951 11.547 1.00 61.94 81 PRO A CA 1
ATOM 647 C C . PRO A 1 81 ? 4.437 3.718 11.236 1.00 61.94 81 PRO A C 1
ATOM 649 O O . PRO A 1 81 ? 4.794 3.599 10.067 1.00 61.94 81 PRO A O 1
ATOM 652 N N . THR A 1 82 ? 5.314 3.556 12.234 1.00 63.50 82 THR A N 1
ATOM 653 C CA . THR A 1 82 ? 6.764 3.326 12.045 1.00 63.50 82 THR A CA 1
ATOM 654 C C . THR A 1 82 ? 7.074 2.106 11.157 1.00 63.50 82 THR A C 1
ATOM 656 O O . THR A 1 82 ? 8.027 2.122 10.367 1.00 63.50 82 THR A O 1
ATOM 659 N N . VAL A 1 83 ? 6.219 1.076 11.207 1.00 66.69 83 VAL A N 1
ATOM 660 C CA . VAL A 1 83 ? 6.318 -0.148 10.387 1.00 66.69 83 VAL A CA 1
ATOM 661 C C . VAL A 1 83 ? 5.730 -0.019 8.974 1.00 66.69 83 VAL A C 1
ATOM 663 O O . VAL A 1 83 ? 5.908 -0.931 8.166 1.00 66.69 83 VAL A O 1
ATOM 666 N N . MET A 1 84 ? 5.061 1.090 8.632 1.00 82.75 84 MET A N 1
ATOM 667 C CA . MET A 1 84 ? 4.596 1.313 7.262 1.00 82.75 84 MET A CA 1
ATOM 668 C C . MET A 1 84 ? 5.805 1.447 6.335 1.00 82.75 84 MET A C 1
ATOM 670 O O . MET A 1 84 ? 6.694 2.278 6.547 1.00 82.75 84 MET A O 1
ATOM 674 N N . PHE A 1 85 ? 5.873 0.584 5.327 1.00 84.12 85 PHE A N 1
ATOM 675 C CA . PHE A 1 85 ? 6.970 0.552 4.370 1.00 84.12 85 PHE A CA 1
ATOM 676 C C . PHE A 1 85 ? 6.563 1.282 3.095 1.00 84.12 85 PHE A C 1
ATOM 678 O O . PHE A 1 85 ? 5.586 0.915 2.449 1.00 84.12 85 PHE A O 1
ATOM 685 N N . ILE A 1 86 ? 7.328 2.316 2.751 1.00 88.25 86 ILE A N 1
ATOM 686 C CA . ILE A 1 86 ? 7.165 3.067 1.508 1.00 88.25 86 ILE A CA 1
ATOM 687 C C . ILE A 1 86 ? 8.135 2.497 0.473 1.00 88.25 86 ILE A C 1
ATOM 689 O O . ILE A 1 86 ? 7.728 1.874 -0.500 1.00 88.25 86 ILE A O 1
ATOM 693 N N . CYS A 1 87 ? 9.428 2.673 0.737 1.00 89.25 87 CYS A N 1
ATOM 694 C CA . CYS A 1 87 ? 10.538 2.031 0.051 1.00 89.25 87 CYS A CA 1
ATOM 695 C C . CYS A 1 87 ? 11.758 2.020 0.990 1.00 89.25 87 CYS A C 1
ATOM 697 O O . CYS A 1 87 ? 11.747 2.663 2.045 1.00 89.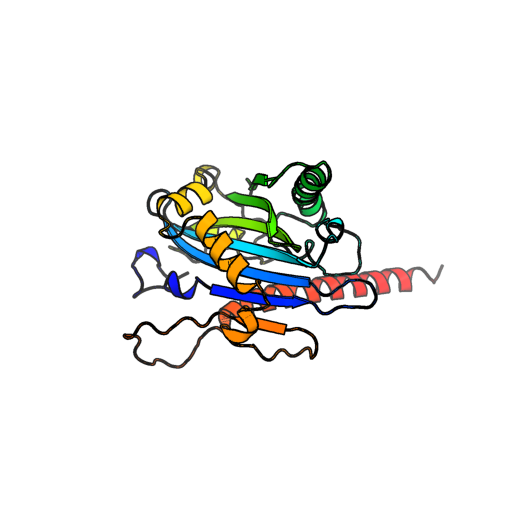25 87 CYS A O 1
ATOM 699 N N . SER A 1 88 ? 12.820 1.313 0.607 1.00 86.00 88 SER A N 1
ATOM 700 C CA . SER A 1 88 ? 14.075 1.203 1.371 1.00 86.00 88 SER A CA 1
ATOM 701 C C . SER A 1 88 ? 14.799 2.542 1.573 1.00 86.00 88 SER A C 1
ATOM 703 O O . SER A 1 88 ? 15.579 2.678 2.513 1.00 86.00 88 SER A O 1
ATOM 705 N N . HIS A 1 89 ? 14.519 3.535 0.728 1.00 86.06 89 HIS A N 1
ATOM 706 C CA . HIS A 1 89 ? 15.144 4.861 0.753 1.00 86.06 89 HIS A CA 1
ATOM 707 C C . HIS A 1 89 ? 14.440 5.855 1.689 1.00 86.06 89 HIS A C 1
ATOM 709 O O . HIS A 1 89 ? 14.952 6.942 1.961 1.00 86.06 89 HIS A O 1
ATOM 715 N N . VAL A 1 90 ? 13.250 5.508 2.186 1.00 86.88 90 VAL A N 1
ATOM 716 C CA . VAL A 1 90 ? 12.463 6.372 3.070 1.00 86.88 90 VAL A CA 1
ATOM 717 C C . VAL A 1 90 ? 12.669 5.925 4.517 1.00 86.88 90 VAL A C 1
ATOM 719 O O . VAL A 1 90 ? 12.004 5.017 5.022 1.00 86.88 90 VAL A O 1
ATOM 722 N N . GLY A 1 91 ? 13.623 6.584 5.181 1.00 84.94 91 GLY A N 1
ATOM 723 C CA . GLY A 1 91 ? 13.917 6.405 6.602 1.00 84.94 91 GLY A CA 1
ATOM 724 C C . GLY A 1 91 ? 12.836 6.984 7.520 1.00 84.94 91 GLY A C 1
ATOM 725 O O . GLY A 1 91 ? 11.911 7.664 7.075 1.00 84.94 91 GLY A O 1
ATOM 726 N N . TYR A 1 92 ? 12.949 6.728 8.825 1.00 83.12 92 TYR A N 1
ATOM 727 C CA . TYR A 1 92 ? 11.920 7.085 9.813 1.00 83.12 92 TYR A CA 1
ATOM 728 C C . TYR A 1 92 ? 11.575 8.579 9.837 1.00 83.12 92 TYR A C 1
ATOM 730 O O . TYR A 1 92 ? 10.399 8.935 9.825 1.00 83.12 92 TYR A O 1
ATOM 738 N N . THR A 1 93 ? 12.578 9.458 9.791 1.00 85.44 93 THR A N 1
ATOM 739 C CA . THR A 1 93 ? 12.359 10.912 9.768 1.00 85.44 93 THR A CA 1
ATOM 740 C C . THR A 1 93 ? 11.649 11.368 8.492 1.00 85.44 93 THR A C 1
ATOM 742 O O . THR A 1 93 ? 10.831 12.284 8.530 1.00 85.44 93 THR A O 1
ATOM 745 N N . GLN A 1 94 ? 11.927 10.747 7.340 1.00 88.56 94 GLN A N 1
ATOM 746 C CA . GLN A 1 94 ? 11.198 11.050 6.107 1.00 88.56 94 GLN A CA 1
ATOM 747 C C . GLN A 1 94 ? 9.755 10.539 6.175 1.00 88.56 94 GLN A C 1
ATOM 749 O O . GLN A 1 94 ? 8.854 11.268 5.772 1.00 88.56 94 GLN A O 1
ATOM 754 N N . LYS A 1 95 ? 9.516 9.339 6.725 1.00 88.31 95 LYS A N 1
ATOM 755 C CA . LYS A 1 95 ? 8.149 8.825 6.941 1.00 88.31 95 LYS A CA 1
ATOM 756 C C . LYS A 1 95 ? 7.323 9.788 7.781 1.00 88.31 95 LYS A C 1
ATOM 758 O O . LYS A 1 95 ? 6.199 10.099 7.412 1.00 88.31 95 LYS A O 1
ATOM 763 N N . GLU A 1 96 ? 7.899 10.302 8.863 1.00 89.06 96 GLU A N 1
ATOM 764 C CA . GLU A 1 96 ? 7.245 11.286 9.724 1.00 89.06 96 GLU A CA 1
ATOM 765 C C . GLU A 1 96 ? 6.809 12.530 8.946 1.00 89.06 96 GLU A C 1
ATOM 767 O O . GLU A 1 96 ? 5.649 12.929 9.012 1.00 89.06 96 GLU A O 1
ATOM 772 N N . LYS A 1 97 ? 7.717 13.091 8.141 1.00 91.44 97 LYS A N 1
ATOM 773 C CA . LYS A 1 97 ? 7.442 14.260 7.296 1.00 91.44 97 LYS A CA 1
ATOM 774 C C . LYS A 1 97 ? 6.389 14.008 6.217 1.00 91.44 97 LYS A C 1
ATOM 776 O O . LYS A 1 97 ? 5.834 14.970 5.705 1.00 91.44 97 LYS A O 1
ATOM 781 N N . LEU A 1 98 ? 6.134 12.753 5.852 1.00 92.81 98 LEU A N 1
ATOM 782 C CA . LEU A 1 98 ? 5.118 12.385 4.864 1.00 92.81 98 LEU A CA 1
ATOM 783 C C . LEU A 1 98 ? 3.763 12.080 5.517 1.00 92.81 98 LEU A C 1
ATOM 785 O O . LEU A 1 98 ? 2.732 12.482 4.989 1.00 92.81 98 LEU A O 1
ATOM 789 N N . ILE A 1 99 ? 3.762 11.389 6.659 1.00 92.81 99 ILE A N 1
ATOM 790 C CA . ILE A 1 99 ? 2.547 10.912 7.334 1.00 92.81 99 ILE A CA 1
ATOM 791 C C . ILE A 1 99 ? 1.933 11.998 8.216 1.00 92.81 99 ILE A C 1
ATOM 793 O O . ILE A 1 99 ? 0.737 12.265 8.114 1.00 92.81 99 ILE A O 1
ATOM 797 N N . ASN A 1 100 ? 2.736 12.639 9.072 1.00 93.50 100 ASN A N 1
ATOM 798 C CA . ASN A 1 100 ? 2.213 13.547 10.092 1.00 93.50 100 ASN A CA 1
ATOM 799 C C . ASN A 1 100 ? 1.450 14.736 9.504 1.00 93.50 100 ASN A C 1
ATOM 801 O O . ASN A 1 100 ? 0.407 15.052 10.065 1.00 93.50 100 ASN A O 1
ATOM 805 N N . PRO A 1 101 ? 1.869 15.363 8.384 1.00 95.38 101 PRO A N 1
ATOM 806 C CA . PRO A 1 101 ? 1.072 16.423 7.776 1.00 95.38 101 PRO A CA 1
ATOM 807 C C . PRO A 1 101 ? -0.344 15.973 7.413 1.00 95.38 101 PRO A C 1
ATOM 809 O O . PRO A 1 101 ? -1.283 16.679 7.743 1.00 95.38 101 PRO A O 1
ATOM 812 N N . VAL A 1 102 ? -0.518 14.780 6.831 1.00 95.56 102 VAL A N 1
ATOM 813 C CA . VAL A 1 102 ? -1.851 14.254 6.472 1.00 95.56 102 VAL A CA 1
ATOM 814 C C . VAL A 1 102 ? -2.713 14.049 7.719 1.00 95.56 102 VAL A C 1
ATOM 816 O O . VAL A 1 102 ? -3.897 14.378 7.725 1.00 95.56 102 VAL A O 1
ATOM 819 N N . VAL A 1 103 ? -2.111 13.546 8.799 1.00 93.44 103 VAL A N 1
ATOM 820 C CA . VAL A 1 103 ? -2.800 13.367 10.083 1.00 93.44 103 VAL A CA 1
ATOM 821 C C . VAL A 1 103 ? -3.146 14.714 10.719 1.00 93.44 103 VAL A C 1
ATOM 823 O O . VAL A 1 103 ? -4.257 14.874 11.208 1.00 93.44 103 VAL A O 1
ATOM 826 N N . PHE A 1 104 ? -2.250 15.702 10.696 1.00 94.75 104 PHE A N 1
ATOM 827 C CA . PHE A 1 104 ? -2.545 17.043 11.209 1.00 94.75 104 PHE A CA 1
ATOM 828 C C . PHE A 1 104 ? -3.660 17.721 10.417 1.00 94.75 104 PHE A C 1
ATOM 830 O O . PHE A 1 104 ? -4.583 18.246 11.023 1.00 94.75 104 PHE A O 1
ATOM 837 N N . THR A 1 105 ? -3.649 17.613 9.088 1.00 95.38 105 THR A N 1
ATOM 838 C CA . THR A 1 105 ? -4.734 18.115 8.239 1.00 95.38 105 THR A CA 1
ATOM 839 C C . THR A 1 105 ? -6.088 17.497 8.619 1.00 95.38 105 THR A C 1
ATOM 841 O O . THR A 1 105 ? -7.090 18.205 8.677 1.00 95.38 105 THR A O 1
ATOM 844 N N . TYR A 1 106 ? -6.121 16.205 8.975 1.00 93.81 106 TYR A N 1
ATOM 845 C CA . TYR A 1 106 ? -7.329 15.571 9.521 1.00 93.81 106 TYR A CA 1
ATOM 846 C C . TYR A 1 106 ? -7.742 16.184 10.867 1.00 93.81 106 TYR A C 1
ATOM 848 O O . TYR A 1 106 ? -8.909 16.505 11.083 1.00 93.81 106 TYR A O 1
ATOM 856 N N . LEU A 1 107 ? -6.781 16.358 11.780 1.00 91.75 107 LEU A N 1
ATOM 857 C CA . LEU A 1 107 ? -7.018 16.931 13.109 1.00 91.75 107 LEU A CA 1
ATOM 858 C C . LEU A 1 107 ? -7.515 18.383 13.052 1.00 91.75 107 LEU A C 1
ATOM 860 O O . LEU A 1 107 ? -8.284 18.789 13.921 1.00 91.75 107 LEU A O 1
ATOM 864 N N . ASP A 1 108 ? -7.132 19.126 12.016 1.00 94.56 108 ASP A N 1
ATOM 865 C CA . ASP A 1 108 ? -7.604 20.486 11.744 1.00 94.56 108 ASP A CA 1
ATOM 866 C C . ASP A 1 108 ? -9.037 20.520 11.167 1.00 94.56 108 ASP A C 1
ATOM 868 O O . ASP A 1 108 ? -9.609 21.592 10.959 1.00 94.56 108 ASP A O 1
ATOM 872 N N . GLY A 1 109 ? -9.653 19.351 10.955 1.00 92.00 109 GLY A N 1
ATOM 873 C CA . GLY A 1 109 ? -11.054 19.192 10.566 1.00 92.00 109 GLY A CA 1
ATOM 874 C C . GLY A 1 109 ? -11.287 18.953 9.075 1.00 92.00 109 GLY A C 1
ATOM 875 O O . GLY A 1 109 ? -12.444 18.930 8.643 1.00 92.00 109 GLY A O 1
ATOM 876 N N . GLU A 1 110 ? -10.230 18.772 8.276 1.00 93.25 110 GLU A N 1
ATOM 877 C CA . GLU A 1 110 ? -10.382 18.370 6.879 1.00 93.25 110 GLU A CA 1
ATOM 878 C C . GLU A 1 110 ? -10.889 16.927 6.787 1.00 93.25 110 GLU A C 1
ATOM 880 O O . GLU A 1 110 ? -10.432 16.028 7.496 1.00 93.25 110 GLU A O 1
ATOM 885 N N . LYS A 1 111 ? -11.842 16.700 5.883 1.00 89.38 111 LYS A N 1
ATOM 886 C CA . LYS A 1 111 ? -12.378 15.365 5.621 1.00 89.38 111 LYS A CA 1
ATOM 887 C C . LYS A 1 111 ? -11.540 14.664 4.566 1.00 89.38 111 LYS A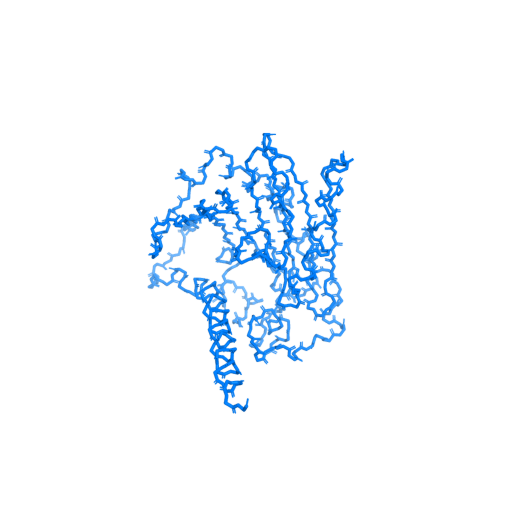 C 1
ATOM 889 O O . LYS A 1 111 ? -11.267 15.245 3.521 1.00 89.38 111 LYS A O 1
ATOM 894 N N . ASP A 1 112 ? -11.208 13.407 4.837 1.00 88.06 112 ASP A N 1
ATOM 895 C CA . ASP A 1 112 ? -10.475 12.517 3.933 1.00 88.06 112 ASP A CA 1
ATOM 896 C C . ASP A 1 112 ? -9.153 13.109 3.393 1.00 88.06 112 ASP A C 1
ATOM 898 O O . ASP A 1 112 ? -8.900 13.053 2.181 1.00 88.06 112 ASP A O 1
ATOM 902 N N . PRO A 1 113 ? -8.288 13.689 4.252 1.00 95.38 113 PRO A N 1
ATOM 903 C CA . PRO A 1 113 ? -7.058 14.301 3.782 1.00 95.38 113 PRO A CA 1
ATOM 904 C C . PRO A 1 113 ? -6.152 13.252 3.151 1.00 95.38 113 PRO A C 1
ATOM 906 O O . PRO A 1 113 ? -6.022 12.118 3.625 1.00 95.38 113 PRO A O 1
ATOM 909 N N . CYS A 1 114 ? -5.504 13.657 2.065 1.00 96.06 114 CYS A N 1
ATOM 910 C CA . CYS A 1 114 ? -4.700 12.781 1.235 1.00 96.06 114 CYS A CA 1
ATOM 911 C C . CYS A 1 114 ? -3.478 13.526 0.695 1.00 96.06 114 CYS A C 1
ATOM 913 O O . CYS A 1 114 ? -3.576 14.660 0.234 1.00 96.06 114 CYS A O 1
ATOM 915 N N . SER A 1 115 ? -2.334 12.847 0.666 1.00 96.44 115 SER A N 1
ATOM 916 C CA . SER A 1 115 ? -1.114 13.317 0.014 1.00 96.44 115 SER A CA 1
ATOM 917 C C . SER A 1 115 ? -0.569 12.249 -0.923 1.00 96.44 115 SER A C 1
ATOM 919 O O . SER A 1 115 ? -0.603 11.056 -0.619 1.00 96.44 115 SER A O 1
ATOM 921 N N . THR A 1 116 ? -0.060 12.671 -2.077 1.00 96.19 116 THR A N 1
ATOM 922 C CA . THR A 1 116 ? 0.585 11.792 -3.055 1.00 96.19 116 THR A CA 1
ATOM 923 C C . THR A 1 116 ? 2.008 12.249 -3.293 1.00 96.19 116 THR A C 1
ATOM 925 O O . THR A 1 116 ? 2.249 13.446 -3.437 1.00 96.19 116 THR A O 1
ATOM 928 N N . TYR A 1 117 ? 2.938 11.308 -3.390 1.00 94.44 117 TYR A N 1
ATOM 929 C CA . TYR A 1 117 ? 4.338 11.605 -3.658 1.00 94.44 117 TYR A CA 1
ATOM 930 C C . TYR A 1 117 ? 4.969 10.519 -4.523 1.00 94.44 117 TYR A C 1
ATOM 932 O O . TYR A 1 117 ? 4.545 9.364 -4.503 1.00 94.44 117 TYR A O 1
ATOM 940 N N . THR A 1 118 ? 6.015 10.904 -5.245 1.00 94.69 118 THR A N 1
ATOM 941 C CA . THR A 1 118 ? 6.852 10.001 -6.033 1.00 94.69 118 THR A CA 1
ATOM 942 C C . THR A 1 118 ? 8.272 10.094 -5.505 1.00 94.69 118 THR A C 1
ATOM 944 O O . THR A 1 118 ? 8.814 11.188 -5.335 1.00 94.69 118 THR A O 1
ATOM 947 N N . TYR A 1 119 ? 8.880 8.951 -5.201 1.00 92.12 119 TYR A N 1
ATOM 948 C CA . TYR A 1 119 ? 10.263 8.895 -4.753 1.00 92.12 119 TYR A CA 1
ATOM 949 C C . TYR A 1 119 ? 11.195 8.673 -5.943 1.00 92.12 119 TYR A C 1
ATOM 951 O O . TYR A 1 119 ? 11.310 7.557 -6.446 1.00 92.12 119 TYR A O 1
ATOM 959 N N . ASN A 1 120 ? 11.889 9.731 -6.364 1.00 88.94 120 ASN A N 1
ATOM 960 C CA . ASN A 1 120 ? 12.652 9.754 -7.618 1.00 88.94 120 ASN A CA 1
ATOM 961 C C . ASN A 1 120 ? 13.782 8.716 -7.702 1.00 88.94 120 ASN A C 1
ATOM 963 O O . ASN A 1 120 ? 14.088 8.258 -8.796 1.00 88.94 120 ASN A O 1
ATOM 967 N N . GLN A 1 121 ? 14.397 8.324 -6.578 1.00 88.75 121 GLN A N 1
ATOM 968 C CA . GLN A 1 121 ? 15.527 7.382 -6.603 1.00 88.75 121 GLN A CA 1
ATOM 969 C C . GLN A 1 121 ? 15.117 5.979 -7.064 1.00 88.75 121 GLN A C 1
ATOM 971 O O . GLN A 1 121 ? 15.893 5.305 -7.723 1.00 88.75 121 GLN A O 1
ATOM 976 N N . CYS A 1 122 ? 13.907 5.540 -6.709 1.00 90.62 122 CYS A N 1
ATOM 977 C CA . CYS A 1 122 ? 13.410 4.193 -7.006 1.00 90.62 122 CYS A CA 1
ATOM 978 C C . CYS A 1 122 ? 12.058 4.207 -7.717 1.00 90.62 122 CYS A C 1
ATOM 980 O O . CYS A 1 122 ? 11.342 3.215 -7.678 1.00 90.62 122 CYS A O 1
ATOM 982 N N . ASN A 1 123 ? 11.688 5.352 -8.295 1.00 93.75 123 ASN A N 1
ATOM 983 C CA . ASN A 1 123 ? 10.422 5.583 -8.981 1.00 93.75 123 ASN A CA 1
ATOM 984 C C . ASN A 1 123 ? 9.211 4.957 -8.256 1.00 93.75 123 ASN A C 1
ATOM 986 O O . ASN A 1 123 ? 8.414 4.254 -8.862 1.00 93.75 123 ASN A O 1
ATOM 990 N N . THR A 1 124 ? 9.115 5.118 -6.930 1.00 94.88 124 THR A N 1
ATOM 991 C CA . THR A 1 124 ? 7.979 4.594 -6.149 1.00 94.88 124 THR A CA 1
ATOM 992 C C . THR A 1 124 ? 6.929 5.675 -6.015 1.00 94.88 124 THR A C 1
ATOM 994 O O . THR A 1 124 ? 7.190 6.698 -5.380 1.00 94.88 124 THR A O 1
ATOM 997 N N . ASP A 1 125 ? 5.740 5.429 -6.552 1.00 97.31 125 ASP A N 1
ATOM 998 C CA . ASP A 1 125 ? 4.586 6.275 -6.282 1.00 97.31 125 ASP A CA 1
ATOM 999 C C . ASP A 1 125 ? 3.927 5.847 -4.987 1.00 97.31 125 ASP A C 1
ATOM 1001 O O . ASP A 1 125 ? 3.872 4.664 -4.647 1.00 97.31 125 ASP A O 1
ATOM 1005 N N . ALA A 1 126 ? 3.363 6.809 -4.280 1.00 97.19 126 ALA A N 1
ATOM 1006 C CA . ALA A 1 126 ? 2.665 6.535 -3.052 1.00 97.19 126 ALA A CA 1
ATOM 1007 C C . ALA A 1 126 ? 1.579 7.560 -2.758 1.00 97.19 126 ALA A C 1
ATOM 1009 O O . ALA A 1 126 ? 1.589 8.697 -3.235 1.00 97.19 126 ALA A O 1
ATOM 1010 N N . ARG A 1 127 ? 0.618 7.115 -1.958 1.00 97.50 127 ARG A N 1
ATOM 1011 C CA . ARG A 1 127 ? -0.545 7.866 -1.521 1.00 97.50 127 ARG A CA 1
ATOM 1012 C C . ARG A 1 127 ? -0.798 7.553 -0.056 1.00 97.50 127 AR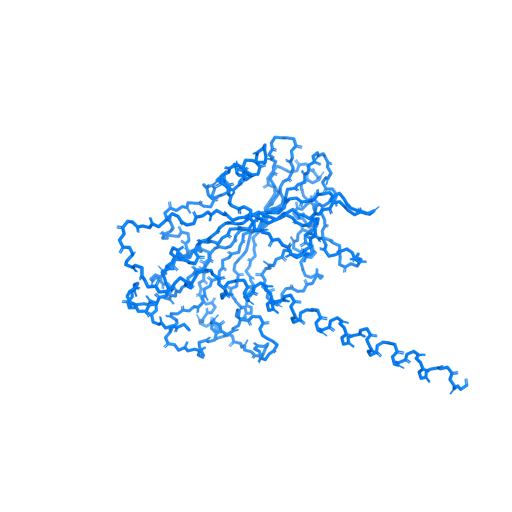G A C 1
ATOM 1014 O O . ARG A 1 127 ? -0.931 6.385 0.297 1.00 97.50 127 ARG A O 1
ATOM 1021 N N . ILE A 1 128 ? -0.843 8.587 0.769 1.00 97.19 128 ILE A N 1
ATOM 1022 C CA . ILE A 1 128 ? -1.160 8.505 2.193 1.00 97.19 128 ILE A CA 1
ATOM 1023 C C . ILE A 1 128 ? -2.490 9.209 2.396 1.00 97.19 128 ILE A C 1
ATOM 1025 O O . ILE A 1 128 ? -2.650 10.340 1.946 1.00 97.19 128 ILE A O 1
ATOM 1029 N N . GLU A 1 129 ? -3.421 8.559 3.075 1.00 96.44 129 GLU A N 1
ATOM 1030 C CA . GLU A 1 129 ? -4.737 9.114 3.376 1.00 96.44 129 GLU A CA 1
ATOM 1031 C C . GLU A 1 129 ? -5.205 8.702 4.773 1.00 96.44 129 GLU A C 1
ATOM 1033 O O . GLU A 1 129 ? -4.841 7.635 5.277 1.00 96.44 129 GLU A O 1
ATOM 1038 N N . VAL A 1 130 ? -6.002 9.565 5.403 1.00 95.00 130 VAL A N 1
ATOM 1039 C CA . VAL A 1 130 ? -6.731 9.244 6.635 1.00 95.00 130 VAL A CA 1
ATOM 1040 C C . VAL A 1 130 ? -8.204 9.123 6.283 1.00 95.00 130 VAL A C 1
ATOM 1042 O O . VAL A 1 130 ? -8.783 10.048 5.725 1.00 95.00 130 VAL A O 1
ATOM 1045 N N . CYS A 1 131 ? -8.803 7.983 6.611 1.00 92.56 131 CYS A N 1
ATOM 1046 C CA . CYS A 1 131 ? -10.201 7.696 6.318 1.00 92.56 131 CYS A CA 1
ATOM 1047 C C . CYS A 1 131 ? -10.979 7.435 7.605 1.00 92.56 131 CYS A C 1
ATOM 1049 O O . CYS A 1 131 ? -10.534 6.682 8.479 1.00 92.56 131 CYS A O 1
ATOM 1051 N N . GLU A 1 132 ? -12.187 7.986 7.679 1.00 90.62 132 GLU A N 1
ATOM 1052 C CA . GLU A 1 132 ? -13.155 7.622 8.708 1.00 90.62 132 GLU A CA 1
ATOM 1053 C C . GLU A 1 132 ? -13.879 6.328 8.327 1.00 90.62 132 GLU A C 1
ATOM 1055 O O . GLU A 1 132 ? -14.334 6.140 7.196 1.00 90.62 132 GLU A O 1
ATOM 1060 N N . TYR A 1 133 ? -14.016 5.415 9.287 1.00 85.94 133 TYR A N 1
ATOM 1061 C CA . TYR A 1 133 ? -14.755 4.174 9.098 1.00 85.94 133 TYR A CA 1
ATOM 1062 C C . TYR A 1 133 ? -15.602 3.843 10.326 1.00 85.94 133 TYR A C 1
ATOM 1064 O O . TYR A 1 133 ? -15.155 3.194 11.274 1.00 85.94 133 TYR A O 1
ATOM 1072 N N . GLY A 1 134 ? -16.857 4.297 10.314 1.00 85.12 134 GLY A N 1
ATOM 1073 C CA . GLY A 1 134 ? -17.736 4.194 11.478 1.00 85.12 134 GLY A CA 1
ATOM 1074 C C . GLY A 1 134 ? -17.204 5.052 12.626 1.00 85.12 134 GLY A C 1
ATOM 1075 O O . GLY A 1 134 ? -17.059 6.256 12.474 1.00 85.12 134 GLY A O 1
ATOM 1076 N N . SER A 1 135 ? -16.900 4.434 13.767 1.00 86.00 135 SER A N 1
ATOM 1077 C CA . SER A 1 135 ? -16.278 5.093 14.928 1.00 86.00 135 SER A CA 1
ATOM 1078 C C . SER A 1 135 ? -14.761 4.862 15.003 1.00 86.00 135 SER A C 1
ATOM 1080 O O . SER A 1 135 ? -14.180 4.852 16.093 1.00 86.00 135 SER A O 1
ATOM 1082 N N . HIS A 1 136 ? -14.132 4.531 13.877 1.00 88.19 136 HIS A N 1
ATOM 1083 C CA . HIS A 1 136 ? -12.716 4.184 13.787 1.00 88.19 136 HIS A CA 1
ATOM 1084 C C . HIS A 1 136 ? -12.026 5.048 12.743 1.00 88.19 136 HIS A C 1
ATOM 1086 O O . HIS A 1 136 ? -12.661 5.527 11.801 1.00 88.19 136 HIS A O 1
ATOM 1092 N N . LEU A 1 137 ? -10.715 5.194 12.900 1.00 90.75 137 LEU A N 1
ATOM 1093 C CA . LEU A 1 137 ? -9.867 5.896 11.949 1.00 90.75 137 LEU A CA 1
ATOM 1094 C C . LEU A 1 137 ? -8.889 4.920 11.321 1.00 90.75 137 LEU A C 1
ATOM 1096 O O . LEU A 1 137 ? -8.307 4.081 12.012 1.00 90.75 137 LEU A O 1
ATOM 1100 N N . ALA A 1 138 ? -8.710 5.037 10.012 1.00 92.62 138 ALA A N 1
ATOM 1101 C CA . ALA A 1 138 ? -7.737 4.263 9.268 1.00 92.62 138 ALA A CA 1
ATOM 1102 C C . ALA A 1 138 ? -6.704 5.195 8.633 1.00 92.62 138 ALA A C 1
ATOM 1104 O O . ALA A 1 138 ? -7.064 6.059 7.840 1.00 92.62 138 ALA A O 1
ATOM 1105 N N . LEU A 1 139 ? -5.423 4.986 8.940 1.00 94.62 139 LEU A N 1
ATOM 1106 C CA . LEU A 1 139 ? -4.334 5.523 8.126 1.00 94.62 139 LEU A CA 1
ATOM 1107 C C . LEU A 1 139 ? -4.025 4.510 7.029 1.00 94.62 139 LEU A C 1
ATOM 1109 O O . LEU A 1 139 ? -3.724 3.347 7.312 1.00 94.62 139 LEU A O 1
ATOM 1113 N N . VAL A 1 140 ? -4.106 4.953 5.782 1.00 96.25 140 VAL A N 1
ATOM 1114 C CA . VAL A 1 140 ? -3.929 4.118 4.600 1.00 96.25 140 VAL A CA 1
ATOM 1115 C C . VAL A 1 140 ? -2.732 4.634 3.815 1.00 96.25 140 VAL A C 1
ATOM 1117 O O . VAL A 1 140 ? -2.700 5.780 3.379 1.00 96.25 140 VAL A O 1
ATOM 1120 N N . LEU A 1 141 ? -1.746 3.767 3.614 1.00 97.12 141 LEU A N 1
ATOM 1121 C CA . LEU A 1 141 ? -0.626 3.979 2.709 1.00 97.12 141 LEU A CA 1
ATOM 1122 C C . LEU A 1 141 ? -0.801 3.035 1.524 1.00 97.12 141 LEU A C 1
ATOM 1124 O O . LEU A 1 141 ? -0.774 1.819 1.694 1.00 97.12 141 LEU A O 1
ATOM 1128 N N . THR A 1 142 ? -0.936 3.581 0.324 1.00 98.00 142 THR A N 1
ATOM 1129 C CA . THR A 1 142 ? -0.870 2.808 -0.917 1.00 98.00 142 THR A CA 1
ATOM 1130 C C . THR A 1 142 ? 0.414 3.157 -1.655 1.00 98.00 142 THR A C 1
ATOM 1132 O O . THR A 1 142 ? 0.709 4.337 -1.819 1.00 98.00 142 THR A O 1
ATOM 1135 N N . THR A 1 143 ? 1.175 2.162 -2.100 1.00 97.56 143 THR A N 1
ATOM 1136 C CA . THR A 1 143 ? 2.383 2.339 -2.910 1.00 97.56 143 THR A CA 1
ATOM 1137 C C . THR A 1 143 ? 2.276 1.574 -4.220 1.00 97.56 143 THR A C 1
ATOM 1139 O O . THR A 1 143 ? 1.675 0.500 -4.283 1.00 97.56 143 THR A O 1
ATOM 1142 N N . TRP A 1 144 ? 2.870 2.132 -5.270 1.00 97.69 144 TRP A N 1
ATOM 1143 C CA . TRP A 1 144 ? 2.989 1.509 -6.578 1.00 97.69 144 TRP A CA 1
ATOM 1144 C C . TRP A 1 144 ? 4.455 1.481 -6.989 1.00 97.69 144 TRP A C 1
ATOM 1146 O O . TRP A 1 144 ? 5.142 2.503 -6.940 1.00 97.69 144 TRP A O 1
ATOM 1156 N N . ILE A 1 145 ? 4.923 0.311 -7.415 1.00 95.25 145 ILE A N 1
ATOM 1157 C CA . ILE A 1 145 ? 6.292 0.115 -7.904 1.00 95.25 145 ILE A CA 1
ATOM 1158 C C . ILE A 1 145 ? 6.273 -0.644 -9.222 1.00 95.25 145 ILE A C 1
ATOM 1160 O O . ILE A 1 145 ? 5.397 -1.481 -9.443 1.00 95.25 145 ILE A O 1
ATOM 1164 N N . ASN A 1 146 ? 7.258 -0.380 -10.076 1.00 93.50 146 ASN A N 1
ATOM 1165 C CA . ASN A 1 146 ? 7.504 -1.151 -11.288 1.00 93.50 146 ASN A CA 1
ATOM 1166 C C . ASN A 1 146 ? 8.810 -1.931 -11.120 1.00 93.50 146 ASN A C 1
ATOM 1168 O O . ASN A 1 146 ? 9.886 -1.346 -11.095 1.00 93.50 146 ASN A O 1
ATOM 1172 N N . LEU A 1 147 ? 8.714 -3.256 -11.036 1.00 91.06 147 LEU A N 1
ATOM 1173 C CA . LEU A 1 147 ? 9.856 -4.155 -10.854 1.00 91.06 147 LEU A CA 1
ATOM 1174 C C . LEU A 1 147 ? 10.603 -4.467 -12.161 1.00 91.06 147 LEU A C 1
ATOM 1176 O O . LEU A 1 147 ? 11.487 -5.324 -12.174 1.00 91.06 147 LEU A O 1
ATOM 1180 N N . GLY A 1 148 ? 10.229 -3.810 -13.259 1.00 89.31 148 GLY A N 1
ATOM 1181 C CA . GLY A 1 148 ? 10.788 -4.038 -14.581 1.00 89.31 148 GLY A CA 1
ATOM 1182 C C . GLY A 1 148 ? 10.240 -5.299 -15.261 1.00 89.31 148 GLY A C 1
ATOM 1183 O O . GLY A 1 148 ? 9.420 -6.037 -14.699 1.00 89.31 148 GLY A O 1
ATOM 1184 N N . PRO A 1 149 ? 10.652 -5.557 -16.513 1.00 84.50 149 PRO A N 1
ATOM 1185 C CA . PRO A 1 149 ? 10.180 -6.689 -17.312 1.00 84.50 149 PRO A CA 1
ATOM 1186 C C . PRO A 1 149 ? 10.696 -8.052 -16.820 1.00 84.50 149 PRO A C 1
ATOM 1188 O O . PRO A 1 149 ? 10.232 -9.093 -17.296 1.00 84.50 149 PRO A O 1
ATOM 1191 N N . GLY A 1 150 ? 11.654 -8.081 -15.884 1.00 78.44 150 GLY A N 1
ATOM 1192 C CA . GLY A 1 150 ? 12.184 -9.325 -15.320 1.00 78.44 150 GLY A CA 1
ATOM 1193 C C . GLY A 1 150 ? 12.889 -10.193 -16.368 1.00 78.44 150 GLY A C 1
ATOM 1194 O O . GLY A 1 150 ? 12.774 -11.424 -16.345 1.00 78.44 150 GLY A O 1
ATOM 1195 N N . LEU A 1 151 ? 13.566 -9.544 -17.323 1.00 79.56 151 LEU A N 1
ATOM 1196 C CA . LEU A 1 151 ? 14.341 -10.193 -18.386 1.00 79.56 151 LEU A CA 1
ATOM 1197 C C . LEU A 1 151 ? 15.605 -10.852 -17.827 1.00 79.56 151 LEU A C 1
ATOM 1199 O O . LEU A 1 151 ? 15.972 -11.948 -18.257 1.00 79.56 151 LEU A O 1
ATOM 1203 N N . THR A 1 152 ? 16.225 -10.203 -16.843 1.00 81.12 152 THR A N 1
ATOM 1204 C CA . THR A 1 152 ? 17.448 -10.629 -16.164 1.00 81.12 152 THR A CA 1
ATOM 1205 C C . THR A 1 152 ? 17.257 -10.542 -14.644 1.00 81.12 152 THR A C 1
ATOM 1207 O O . THR A 1 152 ? 16.386 -9.811 -14.164 1.00 81.12 152 THR A O 1
ATOM 1210 N N . PRO A 1 153 ? 18.009 -11.323 -13.848 1.00 75.94 153 PRO A N 1
ATOM 1211 C CA . PRO A 1 153 ? 18.071 -11.111 -12.401 1.00 75.94 153 PRO A CA 1
ATOM 1212 C C . PRO A 1 153 ? 18.732 -9.772 -12.040 1.00 75.94 153 PRO A C 1
ATOM 1214 O O . PRO A 1 153 ? 18.442 -9.247 -10.970 1.00 75.94 153 PRO A O 1
ATOM 1217 N N . ASP A 1 154 ? 19.540 -9.224 -12.952 1.00 83.75 154 ASP A N 1
ATOM 1218 C CA . ASP A 1 154 ? 20.322 -8.000 -12.763 1.00 83.75 154 ASP A CA 1
ATOM 1219 C C . ASP A 1 154 ? 19.580 -6.720 -13.193 1.00 83.75 154 ASP A C 1
ATOM 1221 O O . ASP A 1 154 ? 20.197 -5.684 -13.424 1.00 83.75 154 ASP A O 1
ATOM 1225 N N . ASP A 1 155 ? 18.258 -6.794 -13.373 1.00 85.69 155 ASP A N 1
ATOM 1226 C CA . ASP A 1 155 ? 17.432 -5.641 -13.741 1.00 85.69 155 ASP A CA 1
ATOM 1227 C C . ASP A 1 155 ? 17.496 -4.579 -12.623 1.00 85.69 155 ASP A C 1
ATOM 1229 O O . ASP A 1 155 ? 17.087 -4.876 -11.492 1.00 85.69 155 ASP A O 1
ATOM 1233 N N . PRO A 1 156 ? 17.973 -3.347 -12.894 1.00 88.94 156 PRO A N 1
ATOM 1234 C CA . PRO A 1 156 ? 18.106 -2.311 -11.872 1.00 88.94 156 PRO A CA 1
ATOM 1235 C C . PRO A 1 156 ? 16.793 -2.001 -11.148 1.00 88.94 156 PRO A C 1
ATOM 1237 O O . PRO A 1 156 ? 16.807 -1.776 -9.937 1.00 88.94 156 PRO A O 1
ATOM 1240 N N . ARG A 1 157 ? 15.650 -2.067 -11.851 1.00 88.94 157 ARG A N 1
ATOM 1241 C CA . ARG A 1 157 ? 14.317 -1.858 -11.256 1.00 88.94 157 ARG A CA 1
ATOM 1242 C C . ARG A 1 157 ? 13.954 -2.959 -10.274 1.00 88.94 157 ARG A C 1
ATOM 1244 O O . ARG A 1 157 ? 13.341 -2.696 -9.248 1.00 88.94 157 ARG A O 1
ATOM 1251 N N . TRP A 1 158 ? 14.367 -4.192 -10.530 1.00 87.44 158 TRP A N 1
ATOM 1252 C CA . TRP A 1 158 ? 14.203 -5.268 -9.558 1.00 87.44 158 TRP A CA 1
ATOM 1253 C C . TRP A 1 158 ? 15.151 -5.094 -8.368 1.00 87.44 158 TRP A C 1
ATOM 1255 O O . TRP A 1 158 ? 14.726 -5.185 -7.213 1.00 87.44 158 TRP A O 1
ATOM 1265 N N . ILE A 1 159 ? 16.430 -4.831 -8.644 1.00 87.81 159 ILE A N 1
ATOM 1266 C CA . ILE A 1 159 ? 17.469 -4.768 -7.619 1.00 87.81 159 ILE A CA 1
ATOM 1267 C C . ILE A 1 159 ? 17.190 -3.647 -6.614 1.00 87.81 159 ILE A C 1
ATOM 1269 O O . ILE A 1 159 ? 17.240 -3.893 -5.410 1.00 87.81 159 ILE A O 1
ATOM 1273 N N . ILE A 1 160 ? 16.832 -2.449 -7.077 1.00 88.31 160 ILE A N 1
ATOM 1274 C CA . ILE A 1 160 ? 16.620 -1.286 -6.204 1.00 88.31 160 ILE A CA 1
ATOM 1275 C C . ILE A 1 160 ? 15.453 -1.470 -5.215 1.00 88.31 160 ILE A C 1
ATOM 1277 O O . ILE A 1 160 ? 15.408 -0.840 -4.157 1.00 88.31 160 ILE A O 1
ATOM 1281 N N . HIS A 1 161 ? 14.510 -2.359 -5.542 1.00 87.19 161 HIS A N 1
ATOM 1282 C CA . HIS A 1 161 ? 13.383 -2.731 -4.684 1.00 87.19 161 HIS A CA 1
ATOM 1283 C C . HIS A 1 161 ? 13.644 -3.980 -3.838 1.00 87.19 161 HIS A C 1
ATOM 1285 O O . HIS A 1 161 ? 12.879 -4.274 -2.917 1.00 87.19 161 HIS A O 1
ATOM 1291 N N . SER A 1 162 ? 14.727 -4.708 -4.103 1.00 80.50 162 SER A N 1
ATOM 1292 C CA . SER A 1 162 ? 15.189 -5.762 -3.213 1.00 80.50 162 SER A CA 1
ATOM 1293 C C . SER A 1 162 ? 15.873 -5.102 -2.012 1.00 80.50 162 SER A C 1
ATOM 1295 O O . SER A 1 162 ? 16.886 -4.428 -2.154 1.00 80.50 162 SER A O 1
ATOM 1297 N N . CYS A 1 163 ? 15.306 -5.242 -0.813 1.00 68.44 163 CYS A N 1
ATOM 1298 C CA . CYS A 1 163 ? 15.782 -4.607 0.426 1.00 68.44 163 CYS A CA 1
ATOM 1299 C C . CYS A 1 163 ? 17.167 -5.102 0.924 1.00 68.44 163 CYS A C 1
ATOM 1301 O O . CYS A 1 163 ? 17.399 -5.154 2.130 1.00 68.44 163 CYS A O 1
ATOM 1303 N N . SER A 1 164 ? 18.078 -5.502 0.032 1.00 72.69 164 SER A N 1
ATOM 1304 C CA . SER A 1 164 ? 19.443 -5.917 0.360 1.00 72.69 164 SER A CA 1
ATOM 1305 C C . SER A 1 164 ? 20.348 -4.704 0.581 1.00 72.69 164 SER A C 1
ATOM 1307 O O . SER A 1 164 ? 20.311 -3.740 -0.185 1.00 72.69 164 SER A O 1
ATOM 1309 N N . HIS A 1 165 ? 21.206 -4.763 1.604 1.00 65.12 165 HIS A N 1
ATOM 1310 C CA . HIS A 1 165 ? 22.225 -3.734 1.844 1.00 65.12 165 HIS A CA 1
ATOM 1311 C C . HIS A 1 165 ? 23.216 -3.601 0.685 1.00 65.12 165 HIS A C 1
ATOM 1313 O O . HIS A 1 165 ? 23.676 -2.495 0.424 1.00 65.12 165 HIS A O 1
ATOM 1319 N N . GLU A 1 166 ? 23.489 -4.698 -0.023 1.00 66.25 166 GLU A N 1
ATOM 1320 C CA . GLU A 1 166 ? 24.405 -4.747 -1.172 1.00 66.25 166 GLU A CA 1
ATOM 1321 C C . GLU A 1 166 ? 23.889 -3.936 -2.370 1.00 66.25 166 GLU A C 1
ATOM 1323 O O . GLU A 1 166 ? 24.651 -3.577 -3.259 1.00 66.25 166 GLU A O 1
ATOM 1328 N N . ASN A 1 167 ? 22.595 -3.605 -2.372 1.00 67.44 167 ASN A N 1
ATOM 1329 C CA . ASN A 1 167 ? 21.901 -3.007 -3.508 1.00 67.44 167 ASN A CA 1
ATOM 1330 C C . ASN A 1 167 ? 21.620 -1.508 -3.327 1.00 67.44 167 ASN A C 1
ATOM 1332 O O . ASN A 1 167 ? 20.930 -0.907 -4.147 1.00 67.44 167 ASN A O 1
ATOM 1336 N N . ARG A 1 168 ? 22.156 -0.891 -2.263 1.00 65.94 168 ARG A N 1
ATOM 1337 C CA . ARG A 1 168 ? 21.953 0.537 -1.948 1.00 65.94 168 ARG A CA 1
ATOM 1338 C C . ARG A 1 168 ? 22.580 1.490 -2.964 1.00 65.94 168 ARG A C 1
ATOM 1340 O O . ARG A 1 168 ? 22.111 2.619 -3.080 1.00 65.94 168 ARG A O 1
ATOM 1347 N N . ASP A 1 169 ? 23.588 1.027 -3.695 1.00 77.94 169 ASP A N 1
ATOM 1348 C CA . ASP A 1 169 ? 24.312 1.835 -4.680 1.00 77.94 169 ASP A CA 1
ATOM 1349 C C . ASP A 1 169 ? 23.696 1.752 -6.087 1.00 77.94 169 ASP A C 1
ATOM 1351 O O . ASP A 1 169 ? 24.132 2.444 -7.010 1.00 77.94 169 ASP A O 1
ATOM 1355 N N . VAL A 1 170 ? 22.658 0.926 -6.272 1.00 84.69 170 VAL A N 1
ATOM 1356 C CA . VAL A 1 170 ? 21.957 0.846 -7.554 1.00 84.69 170 VAL A CA 1
ATOM 1357 C C . VAL A 1 170 ? 21.165 2.124 -7.777 1.00 84.69 170 VAL A C 1
ATOM 1359 O O . VAL A 1 170 ? 20.307 2.507 -6.984 1.00 84.69 170 VAL A O 1
ATOM 1362 N N . THR A 1 171 ? 21.452 2.773 -8.899 1.00 86.38 171 THR A N 1
ATOM 1363 C CA . THR A 1 171 ? 20.741 3.960 -9.364 1.00 86.38 171 THR A CA 1
ATOM 1364 C C . THR A 1 171 ? 19.997 3.601 -10.640 1.00 86.38 171 THR A C 1
ATOM 1366 O O . THR A 1 171 ? 20.554 2.937 -11.514 1.00 86.38 171 THR A O 1
ATOM 1369 N N . LEU A 1 172 ? 18.737 4.016 -10.738 1.00 88.00 172 LEU A N 1
ATOM 1370 C CA . LEU A 1 172 ? 17.968 3.872 -11.969 1.00 88.00 172 LEU A CA 1
ATOM 1371 C C . LEU A 1 172 ? 18.440 4.887 -13.010 1.00 88.00 172 LEU A C 1
ATOM 1373 O O . LEU A 1 172 ? 18.768 6.027 -12.672 1.00 88.00 172 LEU A O 1
ATOM 1377 N N . ASP A 1 173 ? 18.439 4.485 -14.281 1.00 87.56 173 ASP A N 1
ATOM 1378 C CA . ASP A 1 173 ? 18.586 5.445 -15.368 1.00 87.56 173 ASP A CA 1
ATOM 1379 C C . ASP A 1 173 ? 17.404 6.436 -15.310 1.00 87.56 173 ASP A C 1
ATOM 1381 O O . ASP A 1 173 ? 16.274 6.017 -15.040 1.00 87.56 173 ASP A O 1
ATOM 1385 N N . PRO A 1 174 ? 17.600 7.742 -15.565 1.00 86.38 174 PRO A N 1
ATOM 1386 C CA . PRO A 1 174 ? 16.496 8.697 -15.604 1.00 86.38 174 PRO A CA 1
ATOM 1387 C C . PRO A 1 174 ? 15.338 8.262 -16.512 1.00 86.38 174 PRO A C 1
ATOM 1389 O O . PRO A 1 174 ? 14.188 8.571 -16.208 1.00 86.38 174 PRO A O 1
ATOM 1392 N N . ASN A 1 175 ? 15.622 7.511 -17.582 1.00 85.06 175 ASN A N 1
ATOM 1393 C CA . ASN A 1 175 ? 14.612 6.932 -18.463 1.00 85.06 175 ASN A CA 1
ATOM 1394 C C . ASN A 1 175 ? 13.801 5.817 -17.785 1.00 85.06 175 ASN A C 1
ATOM 1396 O O . ASN A 1 175 ? 12.604 5.711 -18.038 1.00 85.06 175 ASN A O 1
ATOM 1400 N N . ASP A 1 176 ? 14.391 5.028 -16.884 1.00 81.50 176 ASP A N 1
ATOM 1401 C CA . ASP A 1 176 ? 13.660 4.037 -16.075 1.00 81.50 176 ASP A CA 1
ATOM 1402 C C . ASP A 1 176 ? 12.748 4.702 -15.026 1.00 81.50 176 ASP A C 1
ATOM 1404 O O . ASP A 1 176 ? 11.785 4.095 -14.546 1.00 81.50 176 ASP A O 1
ATOM 1408 N N . CYS A 1 177 ? 13.025 5.967 -14.698 1.00 82.62 177 CYS A N 1
ATOM 1409 C CA . CYS A 1 177 ? 12.167 6.820 -13.879 1.00 82.62 177 CYS A CA 1
ATOM 1410 C C . CYS A 1 177 ? 11.127 7.600 -14.703 1.00 82.62 177 CYS A C 1
ATOM 1412 O O . CYS A 1 177 ? 10.377 8.397 -14.136 1.00 82.62 177 CYS A O 1
ATOM 1414 N N . THR A 1 178 ? 11.061 7.404 -16.027 1.00 81.69 178 THR A N 1
ATOM 1415 C CA . THR A 1 178 ? 10.017 8.034 -16.843 1.00 81.69 178 THR A CA 1
ATOM 1416 C C . THR A 1 178 ? 8.702 7.279 -16.694 1.00 81.69 178 THR A C 1
ATOM 1418 O O . THR A 1 178 ? 8.619 6.067 -16.878 1.00 81.69 178 THR A O 1
ATOM 1421 N N . GLY A 1 179 ? 7.649 8.019 -16.357 1.00 86.12 179 GLY A N 1
ATOM 1422 C CA . GLY A 1 179 ? 6.317 7.462 -16.162 1.00 86.12 179 GLY A CA 1
ATOM 1423 C C . GLY A 1 179 ? 6.036 7.052 -14.718 1.00 86.12 179 GLY A C 1
ATOM 1424 O O . GLY A 1 179 ? 6.901 6.600 -13.973 1.00 86.12 179 GLY A O 1
ATOM 1425 N N . SER A 1 180 ? 4.774 7.228 -14.341 1.00 92.88 180 SER A N 1
ATOM 1426 C CA . SER A 1 180 ? 4.253 6.901 -13.019 1.00 92.88 180 SER A CA 1
ATOM 1427 C C . SER A 1 180 ? 3.859 5.416 -12.971 1.00 92.88 180 SER A C 1
ATOM 1429 O O . SER A 1 180 ? 2.981 4.997 -13.746 1.00 92.88 180 SER A O 1
ATOM 1431 N N . PRO A 1 181 ? 4.450 4.596 -12.074 1.00 94.81 181 PRO A N 1
ATOM 1432 C CA . PRO A 1 181 ? 3.970 3.237 -11.834 1.00 94.81 181 PRO A CA 1
ATOM 1433 C C . PRO A 1 181 ? 2.497 3.199 -11.436 1.00 94.81 181 PRO A C 1
ATOM 1435 O O . PRO A 1 181 ? 1.789 2.274 -11.830 1.00 94.81 181 PRO A O 1
ATOM 1438 N N . ARG A 1 182 ? 2.012 4.210 -10.701 1.00 96.00 182 ARG A N 1
ATOM 1439 C CA . ARG A 1 182 ? 0.594 4.332 -10.354 1.00 96.00 182 ARG A CA 1
ATOM 1440 C C . ARG A 1 182 ? -0.274 4.447 -11.598 1.00 96.00 182 ARG A C 1
ATOM 1442 O O . ARG A 1 182 ? -1.234 3.697 -11.713 1.00 96.00 182 ARG A O 1
ATOM 1449 N N . VAL A 1 183 ? 0.042 5.361 -12.516 1.00 95.00 183 VAL A N 1
ATOM 1450 C CA . VAL A 1 183 ? -0.726 5.517 -13.764 1.00 95.00 183 VAL A CA 1
ATOM 1451 C C . VAL A 1 183 ? -0.689 4.220 -14.567 1.00 95.00 183 VAL A C 1
ATOM 1453 O O . VAL A 1 183 ? -1.739 3.721 -14.960 1.00 95.00 183 VAL A O 1
ATOM 1456 N N . SER A 1 184 ? 0.501 3.630 -14.719 1.00 93.69 184 SER A N 1
ATOM 1457 C CA . SER A 1 184 ? 0.675 2.374 -15.457 1.00 93.69 184 SER A CA 1
ATOM 1458 C C . SER A 1 184 ? -0.197 1.255 -14.880 1.00 93.69 184 SER A C 1
ATOM 1460 O O . SER A 1 184 ? -0.871 0.565 -15.634 1.00 93.69 184 SER A O 1
ATOM 1462 N N . PHE A 1 185 ? -0.221 1.098 -13.552 1.00 95.50 185 PHE A N 1
ATOM 1463 C CA . PHE A 1 185 ? -1.007 0.069 -12.873 1.00 95.50 185 PHE A CA 1
ATOM 1464 C C . PHE A 1 185 ? -2.513 0.356 -12.922 1.00 95.50 185 PHE A C 1
ATOM 1466 O O . PHE A 1 185 ? -3.303 -0.517 -13.267 1.00 95.50 185 PHE A O 1
ATOM 1473 N N . GLU A 1 186 ? -2.940 1.569 -12.563 1.00 95.88 186 GLU A N 1
ATOM 1474 C CA . GLU A 1 186 ? -4.367 1.895 -12.445 1.00 95.88 186 GLU A CA 1
ATOM 1475 C C . GLU A 1 186 ? -5.077 1.931 -13.809 1.00 95.88 186 GLU A C 1
ATOM 1477 O O . GLU A 1 186 ? -6.268 1.635 -13.862 1.00 95.88 186 GLU A O 1
ATOM 1482 N N . ASN A 1 187 ? -4.365 2.203 -14.911 1.00 93.75 187 ASN A N 1
ATOM 1483 C CA . ASN A 1 187 ? -4.929 2.174 -16.268 1.00 93.75 187 ASN A CA 1
ATOM 1484 C C . ASN A 1 187 ? -5.388 0.776 -16.708 1.00 93.75 187 ASN A C 1
ATOM 1486 O O . ASN A 1 187 ? -6.343 0.656 -17.474 1.00 93.75 187 ASN A O 1
ATOM 1490 N N . VAL A 1 188 ? -4.709 -0.277 -16.247 1.00 91.81 188 VAL A N 1
ATOM 1491 C CA . VAL A 1 188 ? -5.013 -1.669 -16.624 1.00 91.81 188 VAL A CA 1
ATOM 1492 C C . VAL A 1 188 ? -5.710 -2.452 -15.510 1.00 91.81 188 VAL A C 1
ATOM 1494 O O . VAL A 1 188 ? -6.147 -3.584 -15.728 1.00 91.81 188 VAL A O 1
ATOM 1497 N N . SER A 1 189 ? -5.856 -1.855 -14.323 1.00 93.06 189 SER A N 1
ATOM 1498 C CA . SER A 1 189 ? -6.379 -2.557 -13.160 1.00 93.06 189 SER A CA 1
ATOM 1499 C C . SER A 1 189 ? -7.883 -2.823 -13.256 1.00 93.06 189 SER A C 1
ATOM 1501 O O . SER A 1 189 ? -8.669 -1.878 -13.334 1.00 93.06 189 SER A O 1
ATOM 1503 N N . PRO A 1 190 ? -8.334 -4.087 -13.120 1.00 92.12 190 PRO A N 1
ATOM 1504 C CA . PRO A 1 190 ? -9.761 -4.395 -13.040 1.00 92.12 190 PRO A CA 1
ATOM 1505 C C . PRO A 1 190 ? -10.375 -3.953 -11.702 1.00 92.12 190 PRO A C 1
ATOM 1507 O O . PRO A 1 190 ? -11.594 -3.841 -11.583 1.00 92.12 190 PRO A O 1
ATOM 1510 N N . LEU A 1 191 ? -9.543 -3.722 -10.679 1.00 93.69 191 LEU A N 1
ATOM 1511 C CA . LEU A 1 191 ? -9.960 -3.292 -9.350 1.00 93.69 191 LEU A CA 1
ATOM 1512 C C . LEU A 1 191 ? -9.471 -1.867 -9.092 1.00 93.69 191 LEU A C 1
ATOM 1514 O O . LEU A 1 191 ? -8.271 -1.642 -8.889 1.00 93.69 191 LEU A O 1
ATOM 1518 N N . SER A 1 192 ? -10.403 -0.918 -9.044 1.00 95.19 192 SER A N 1
ATOM 1519 C CA . SER A 1 192 ? -10.091 0.473 -8.712 1.00 95.19 192 SER A CA 1
ATOM 1520 C C . SER A 1 192 ? -9.548 0.606 -7.288 1.00 95.19 192 SER A C 1
ATOM 1522 O O . SER A 1 192 ? -9.864 -0.197 -6.404 1.00 95.19 192 SER A O 1
ATOM 1524 N N . LEU A 1 193 ? -8.763 1.657 -7.042 1.00 95.06 193 LEU A N 1
ATOM 1525 C CA . LEU A 1 193 ? -8.237 1.960 -5.709 1.00 95.06 193 LEU A CA 1
ATOM 1526 C C . LEU A 1 193 ? -9.343 2.065 -4.639 1.00 95.06 193 LEU A C 1
ATOM 1528 O O . LEU A 1 193 ? -9.212 1.496 -3.557 1.00 95.06 193 LEU A O 1
ATOM 1532 N N . GLY A 1 194 ? -10.461 2.729 -4.949 1.00 95.38 194 GLY A N 1
ATOM 1533 C CA . GLY A 1 194 ? -11.592 2.854 -4.020 1.00 95.38 194 GLY A CA 1
ATOM 1534 C C . GLY A 1 194 ? -12.285 1.517 -3.726 1.00 95.38 194 GLY A C 1
ATOM 1535 O O . GLY A 1 194 ? -12.701 1.263 -2.593 1.00 95.38 194 GLY A O 1
ATOM 1536 N N . ALA A 1 195 ? -12.366 0.624 -4.718 1.00 96.06 195 ALA A N 1
ATOM 1537 C CA . ALA A 1 195 ? -12.900 -0.722 -4.522 1.00 96.06 195 ALA A CA 1
ATOM 1538 C C . ALA A 1 195 ? -11.960 -1.590 -3.668 1.00 96.06 195 ALA A C 1
ATOM 1540 O O . ALA A 1 195 ? -12.435 -2.321 -2.797 1.00 96.06 195 ALA A O 1
ATOM 1541 N N . LEU A 1 196 ? -10.638 -1.473 -3.860 1.00 95.44 196 LEU A N 1
ATOM 1542 C CA . LEU A 1 196 ? -9.635 -2.109 -3.000 1.00 95.44 196 LEU A CA 1
ATOM 1543 C C . LEU A 1 196 ? -9.765 -1.631 -1.548 1.00 95.44 196 LEU A C 1
ATOM 1545 O O . LEU A 1 196 ? -9.876 -2.461 -0.645 1.00 95.44 196 LEU A O 1
ATOM 1549 N N . LEU A 1 197 ? -9.816 -0.313 -1.337 1.00 95.50 197 LEU A N 1
ATOM 1550 C CA . LEU A 1 197 ? -9.984 0.289 -0.015 1.00 95.50 197 LEU A CA 1
ATOM 1551 C C . LEU A 1 197 ? -11.260 -0.222 0.669 1.00 95.50 197 LEU A C 1
ATOM 1553 O O . LEU A 1 197 ? -11.216 -0.712 1.796 1.00 95.50 197 LEU A O 1
ATOM 1557 N N . SER A 1 198 ? -12.389 -0.197 -0.044 1.00 95.38 198 SER A N 1
ATOM 1558 C CA . SER A 1 198 ? -13.680 -0.682 0.464 1.00 95.38 198 SER A CA 1
ATOM 1559 C C . SER A 1 198 ? -13.634 -2.168 0.833 1.00 95.38 198 SER A C 1
ATOM 1561 O O . SER A 1 198 ? -14.127 -2.569 1.892 1.00 95.38 198 SER A O 1
ATOM 1563 N N . ARG A 1 199 ? -13.006 -3.000 -0.013 1.00 95.56 199 ARG A N 1
ATOM 1564 C CA . ARG A 1 199 ? -12.797 -4.432 0.247 1.00 95.56 199 ARG A CA 1
ATOM 1565 C C . ARG A 1 199 ? -11.990 -4.636 1.524 1.00 95.56 199 ARG A C 1
ATOM 1567 O O . ARG A 1 199 ? -12.400 -5.423 2.378 1.00 95.56 199 ARG A O 1
ATOM 1574 N N . ASN A 1 200 ? -10.878 -3.925 1.664 1.00 96.00 200 ASN A N 1
ATOM 1575 C CA . ASN A 1 200 ? -9.968 -4.077 2.789 1.00 96.00 200 ASN A CA 1
ATOM 1576 C C . ASN A 1 200 ? -10.586 -3.585 4.106 1.00 96.00 200 ASN A C 1
ATOM 1578 O O . ASN A 1 200 ? -10.563 -4.318 5.097 1.00 96.00 200 ASN A O 1
ATOM 1582 N N . LEU A 1 201 ? -11.257 -2.428 4.100 1.00 94.44 201 LEU A N 1
ATOM 1583 C CA . LEU A 1 201 ? -12.055 -1.951 5.236 1.00 94.44 201 LEU A CA 1
ATOM 1584 C C . LEU A 1 201 ? -13.109 -2.984 5.660 1.00 94.44 201 LEU A C 1
ATOM 1586 O O . LEU A 1 201 ? -13.305 -3.223 6.851 1.00 94.44 201 LEU A O 1
ATOM 1590 N N . SER A 1 202 ? -13.742 -3.668 4.701 1.00 94.50 202 SER A N 1
ATOM 1591 C CA . SER A 1 202 ? -14.750 -4.690 5.007 1.00 94.50 202 SER A CA 1
ATOM 1592 C C . SER A 1 202 ? -14.199 -5.904 5.765 1.00 94.50 202 SER A C 1
ATOM 1594 O O . SER A 1 202 ? -14.964 -6.564 6.468 1.00 94.50 202 SER A O 1
ATOM 1596 N N . TYR A 1 203 ? -12.906 -6.226 5.629 1.00 95.00 203 TYR A N 1
ATOM 1597 C CA . TYR A 1 203 ? -12.275 -7.291 6.415 1.00 95.00 203 TYR A CA 1
ATOM 1598 C C . TYR A 1 203 ? -12.034 -6.860 7.856 1.00 95.00 203 TYR A C 1
ATOM 1600 O O . TYR A 1 203 ? -12.154 -7.679 8.766 1.00 95.00 203 TYR A O 1
ATOM 1608 N N . LEU A 1 204 ? -11.701 -5.588 8.052 1.00 92.44 204 LEU A N 1
ATOM 1609 C CA . LEU A 1 204 ? -11.439 -5.011 9.363 1.00 92.44 204 LEU A CA 1
ATOM 1610 C C . LEU A 1 204 ? -12.728 -4.777 10.158 1.00 92.44 204 LEU A C 1
ATOM 1612 O O . LEU A 1 204 ? -12.733 -4.941 11.378 1.00 92.44 204 LEU A O 1
ATOM 1616 N N . LYS A 1 205 ? -13.834 -4.478 9.465 1.00 90.19 205 LYS A N 1
ATOM 1617 C CA . LYS A 1 205 ? -15.161 -4.314 10.066 1.00 90.19 205 LYS A CA 1
ATOM 1618 C C . LYS A 1 205 ? -15.548 -5.517 10.919 1.00 90.19 205 LYS A C 1
ATOM 1620 O O . LYS A 1 205 ? -15.518 -6.648 10.433 1.00 90.19 205 LYS A O 1
ATOM 1625 N N . ASP A 1 206 ? -15.941 -5.265 12.167 1.00 89.12 206 ASP A N 1
ATOM 1626 C CA . ASP A 1 206 ? -16.413 -6.281 13.119 1.00 89.12 206 ASP A CA 1
ATOM 1627 C C . ASP A 1 206 ? -15.465 -7.491 13.222 1.00 89.12 206 ASP A C 1
ATOM 1629 O O . ASP A 1 206 ? -15.893 -8.628 13.441 1.00 89.12 206 ASP A O 1
ATOM 1633 N N . GLN A 1 207 ? -14.168 -7.254 12.985 1.00 91.62 207 GLN A N 1
ATOM 1634 C CA . GLN A 1 207 ? -13.129 -8.279 12.913 1.00 91.62 207 GLN A CA 1
ATOM 1635 C C . GLN A 1 207 ? -13.474 -9.428 11.945 1.00 91.62 207 GLN A C 1
ATOM 1637 O O . GLN A 1 207 ? -13.121 -10.587 12.185 1.00 91.62 207 GLN A O 1
ATOM 1642 N N . ARG A 1 208 ? -14.166 -9.134 10.832 1.00 93.94 208 ARG A N 1
ATOM 1643 C CA . ARG A 1 208 ? -14.617 -10.122 9.836 1.00 93.94 208 ARG A CA 1
ATOM 1644 C C . ARG A 1 208 ? -13.482 -11.013 9.340 1.00 93.94 208 ARG A C 1
ATOM 1646 O O . ARG A 1 208 ? -13.728 -12.189 9.066 1.00 93.94 208 ARG A O 1
ATOM 1653 N N . TYR A 1 209 ? -12.253 -10.498 9.270 1.00 94.25 209 TYR A N 1
ATOM 1654 C CA . TYR A 1 209 ? -11.055 -11.271 8.938 1.00 94.25 209 TYR A CA 1
ATOM 1655 C C . TYR A 1 209 ? -10.939 -12.560 9.767 1.00 94.25 209 TYR A C 1
ATOM 1657 O O . TYR A 1 209 ? -10.617 -13.598 9.200 1.00 94.25 209 TYR A O 1
ATOM 1665 N N . ARG A 1 210 ? -11.318 -12.563 11.055 1.00 93.25 210 ARG A N 1
ATOM 1666 C CA . ARG A 1 210 ? -11.274 -13.765 11.912 1.00 93.25 210 ARG A CA 1
ATOM 1667 C C . ARG A 1 210 ? -12.183 -14.897 11.423 1.00 93.25 210 ARG A C 1
ATOM 1669 O O . ARG A 1 210 ? -11.941 -16.051 11.755 1.00 93.25 210 ARG A O 1
ATOM 1676 N N . LYS A 1 211 ? -13.232 -14.573 10.658 1.00 93.50 211 LYS A N 1
ATOM 1677 C CA . LYS A 1 211 ? -14.205 -15.538 10.119 1.00 93.50 211 LYS A CA 1
ATOM 1678 C C . LYS A 1 211 ? -13.862 -16.005 8.705 1.00 93.50 211 LYS A C 1
ATOM 1680 O O . LYS A 1 211 ? -14.218 -17.119 8.340 1.00 93.50 211 LYS A O 1
ATOM 1685 N N . VAL A 1 212 ? -13.242 -15.142 7.897 1.00 93.75 212 VAL A N 1
ATOM 1686 C CA . VAL A 1 212 ? -13.048 -15.380 6.450 1.00 93.75 212 VAL A CA 1
ATOM 1687 C C . VAL A 1 212 ? -11.598 -15.661 6.056 1.00 93.75 212 VAL A C 1
ATOM 1689 O O . VAL A 1 212 ? -11.350 -16.135 4.950 1.00 93.75 212 VAL A O 1
ATOM 1692 N N . MET A 1 213 ? -10.640 -15.370 6.935 1.00 94.19 213 MET A N 1
ATOM 1693 C CA . MET A 1 213 ? -9.214 -15.597 6.709 1.00 94.19 213 MET A CA 1
ATOM 1694 C C . MET A 1 213 ? -8.696 -16.743 7.575 1.00 94.19 213 MET A C 1
ATOM 1696 O O . MET A 1 213 ? -9.239 -17.041 8.639 1.00 94.19 213 MET A O 1
ATOM 1700 N N . ARG A 1 214 ? -7.617 -17.387 7.126 1.00 91.25 214 ARG A N 1
ATOM 1701 C CA . ARG A 1 214 ? -6.979 -18.478 7.867 1.00 91.25 214 ARG A CA 1
ATOM 1702 C C . ARG A 1 214 ? -5.969 -17.911 8.865 1.00 91.25 214 ARG A C 1
ATOM 1704 O O . ARG A 1 214 ? -5.091 -17.165 8.426 1.00 91.25 214 ARG A O 1
ATOM 1711 N N . PRO A 1 215 ? -6.059 -18.257 10.161 1.00 89.94 215 PRO A N 1
ATOM 1712 C CA . PRO A 1 215 ? -5.026 -17.897 11.119 1.00 89.94 215 PRO A CA 1
ATOM 1713 C C . PRO A 1 215 ? -3.730 -18.645 10.793 1.00 89.94 215 PRO A C 1
ATOM 1715 O O . PRO A 1 215 ? -3.752 -19.808 10.382 1.00 89.94 215 PRO A O 1
ATOM 1718 N N . VAL A 1 216 ? -2.602 -17.981 11.000 1.00 85.88 216 VAL A N 1
ATOM 1719 C CA . VAL A 1 216 ? -1.271 -18.580 10.965 1.00 85.88 216 VAL A CA 1
ATOM 1720 C C . VAL A 1 216 ? -0.776 -18.650 12.394 1.00 85.88 216 VAL A C 1
ATOM 1722 O O . VAL A 1 216 ? -0.666 -17.628 13.065 1.00 85.88 216 VAL A O 1
ATOM 1725 N N . TYR A 1 217 ? -0.496 -19.865 12.858 1.00 73.94 217 TYR A N 1
ATOM 1726 C CA . TYR A 1 217 ? 0.121 -20.070 14.161 1.00 73.94 217 TYR A CA 1
ATOM 1727 C C . TYR A 1 217 ? 1.508 -19.431 14.152 1.00 73.94 217 TYR A C 1
ATOM 1729 O O . TYR A 1 217 ? 2.386 -19.844 13.392 1.00 73.94 217 TYR A O 1
ATOM 1737 N N . GLN A 1 218 ? 1.677 -18.389 14.962 1.00 65.44 218 GLN A N 1
ATOM 1738 C CA . GLN A 1 218 ? 2.944 -17.694 15.125 1.00 65.44 218 GLN A CA 1
ATOM 1739 C C . GLN A 1 218 ? 3.710 -18.231 16.333 1.00 65.44 218 GLN A C 1
ATOM 1741 O O . GLN A 1 218 ? 3.149 -18.834 17.244 1.00 65.44 218 GLN A O 1
ATOM 1746 N N . TYR A 1 219 ? 5.020 -17.988 16.318 1.00 57.28 219 TYR A N 1
ATOM 1747 C CA . TYR A 1 219 ? 5.932 -18.340 17.407 1.00 57.28 219 TYR A CA 1
ATOM 1748 C C . TYR A 1 219 ? 5.688 -17.496 18.671 1.00 57.28 219 TYR A C 1
ATOM 1750 O O . TYR A 1 219 ? 6.015 -17.931 19.773 1.00 57.28 219 TYR A O 1
ATOM 1758 N N . TYR A 1 220 ? 5.105 -16.299 18.519 1.00 61.62 220 TYR A N 1
ATOM 1759 C CA . TYR A 1 220 ? 4.781 -15.400 19.622 1.00 61.62 220 TYR A CA 1
ATOM 1760 C C . TYR A 1 220 ? 3.319 -15.584 20.049 1.00 61.62 220 TYR A C 1
ATOM 1762 O O . TYR A 1 220 ? 2.426 -15.414 19.220 1.00 61.62 220 TYR A O 1
ATOM 1770 N N . PRO A 1 221 ? 3.048 -15.888 21.330 1.00 59.03 221 PRO A N 1
ATOM 1771 C CA . PRO A 1 221 ? 1.711 -16.260 21.803 1.00 59.03 221 PRO A CA 1
ATOM 1772 C C . PRO A 1 221 ? 0.672 -15.130 21.727 1.00 59.03 221 PRO A C 1
ATOM 1774 O O . PRO A 1 221 ? -0.521 -15.405 21.824 1.00 59.03 221 PRO A O 1
ATOM 1777 N N . ASN A 1 222 ? 1.112 -13.882 21.539 1.00 65.81 222 ASN A N 1
ATOM 1778 C CA . ASN A 1 222 ? 0.258 -12.694 21.601 1.00 65.81 222 ASN A CA 1
ATOM 1779 C C . ASN A 1 222 ? 0.117 -11.965 20.255 1.00 65.81 222 ASN A C 1
ATOM 1781 O O . ASN A 1 222 ? -0.662 -11.021 20.163 1.00 65.81 222 ASN A O 1
ATOM 1785 N N . GLU A 1 223 ? 0.850 -12.374 19.216 1.00 72.81 223 GLU A N 1
ATOM 1786 C CA . GLU A 1 223 ? 0.658 -11.823 17.875 1.00 72.81 223 GLU A CA 1
ATOM 1787 C C . GLU A 1 223 ? -0.343 -12.681 17.099 1.00 72.81 223 GLU A C 1
ATOM 1789 O O . GLU A 1 223 ? -0.306 -13.913 17.118 1.00 72.81 223 GLU A O 1
ATOM 1794 N N . GLY A 1 224 ? -1.279 -12.007 16.435 1.00 82.44 224 GLY A N 1
ATOM 1795 C CA . GLY A 1 224 ? -2.253 -12.656 15.574 1.00 82.44 224 GLY A CA 1
ATOM 1796 C C . GLY A 1 224 ? -1.962 -12.341 14.114 1.00 82.44 224 GLY A C 1
ATOM 1797 O O . GLY A 1 224 ? -1.866 -11.169 13.743 1.00 82.44 224 GLY A O 1
ATOM 1798 N N . LEU A 1 225 ? -1.886 -13.370 13.272 1.00 88.06 225 LEU A N 1
ATOM 1799 C CA . LEU A 1 225 ? -1.701 -13.229 11.830 1.00 88.06 225 LEU A CA 1
ATOM 1800 C C . LEU A 1 225 ? -2.745 -14.049 11.076 1.00 88.06 225 LEU A C 1
ATOM 1802 O O . LEU A 1 225 ? -2.930 -15.234 11.344 1.00 88.06 225 LEU A O 1
ATOM 1806 N N . TRP A 1 226 ? -3.407 -13.424 10.107 1.00 90.94 226 TRP A N 1
ATOM 1807 C CA . TRP A 1 226 ? -4.414 -14.050 9.253 1.00 90.94 226 TRP A CA 1
ATOM 1808 C C . TRP A 1 226 ? -4.121 -13.768 7.788 1.00 90.94 226 TRP A C 1
ATOM 1810 O O . TRP A 1 226 ? -3.772 -12.641 7.454 1.00 90.94 226 TRP A O 1
ATOM 1820 N N . TYR A 1 227 ? -4.341 -14.749 6.912 1.00 91.19 227 TYR A N 1
ATOM 1821 C CA . TYR A 1 227 ? -4.246 -14.575 5.459 1.00 91.19 227 TYR A CA 1
ATOM 1822 C C . TYR A 1 227 ? -5.548 -14.941 4.765 1.00 91.19 227 TYR A C 1
ATOM 1824 O O . TYR A 1 227 ? -6.192 -15.944 5.094 1.00 91.19 227 TYR A O 1
ATOM 1832 N N . LEU A 1 228 ? -5.909 -14.158 3.752 1.00 88.25 228 LEU A N 1
ATOM 1833 C CA . LEU A 1 228 ? -6.972 -14.532 2.835 1.00 88.25 228 LEU A CA 1
ATOM 1834 C C . LEU A 1 228 ? -6.491 -15.725 1.990 1.00 88.25 228 LEU A C 1
ATOM 1836 O O . LEU A 1 228 ? -5.470 -15.604 1.309 1.00 88.25 228 LEU A O 1
ATOM 1840 N N . PRO A 1 229 ? -7.171 -16.883 2.034 1.00 80.19 229 PRO A N 1
ATOM 1841 C CA . PRO A 1 229 ? -6.764 -18.026 1.234 1.00 80.19 229 PRO A CA 1
ATOM 1842 C C . PRO A 1 229 ? -6.917 -17.698 -0.252 1.00 80.19 229 PRO A C 1
ATOM 1844 O O . PRO A 1 229 ? -7.978 -17.251 -0.689 1.00 80.19 229 PRO A O 1
ATOM 1847 N N . ILE A 1 230 ? -5.871 -17.968 -1.033 1.00 72.94 230 ILE A N 1
ATOM 1848 C CA . ILE A 1 230 ? -5.992 -18.031 -2.489 1.00 72.94 230 ILE A CA 1
ATOM 1849 C C . ILE A 1 230 ? -6.860 -19.258 -2.770 1.00 72.94 230 ILE A C 1
ATOM 1851 O O . ILE A 1 230 ? -6.456 -20.384 -2.469 1.00 72.94 230 ILE A O 1
ATOM 1855 N N . LEU A 1 231 ? -8.083 -19.045 -3.260 1.00 57.97 231 LEU A N 1
ATOM 1856 C CA . LEU A 1 231 ? -8.901 -20.154 -3.737 1.00 57.97 231 LEU A CA 1
ATOM 1857 C C . LEU A 1 231 ? -8.130 -20.811 -4.891 1.00 57.97 231 LEU A C 1
ATOM 1859 O O . LEU A 1 231 ? -7.729 -20.092 -5.810 1.00 57.97 231 LEU A O 1
ATOM 1863 N N . PRO A 1 232 ? -7.860 -22.127 -4.844 1.00 50.84 232 PRO A N 1
ATOM 1864 C CA . PRO A 1 232 ? -7.249 -22.796 -5.978 1.00 50.84 232 PRO A CA 1
ATOM 1865 C C . PRO A 1 232 ? -8.165 -22.581 -7.182 1.00 50.84 232 PRO A C 1
ATOM 1867 O O . PRO A 1 232 ? -9.357 -22.870 -7.112 1.00 50.84 232 PRO A O 1
ATOM 1870 N N . SER A 1 233 ? -7.625 -22.028 -8.269 1.00 48.38 233 SER A N 1
ATOM 1871 C CA . SER A 1 233 ? -8.324 -22.108 -9.545 1.00 48.38 233 SER A CA 1
ATOM 1872 C C . SER A 1 233 ? -8.430 -23.590 -9.898 1.00 48.38 233 SER A C 1
ATOM 1874 O O . SER A 1 233 ? -7.464 -24.334 -9.707 1.00 48.38 233 SER A O 1
ATOM 1876 N N . ASP A 1 234 ? -9.593 -24.030 -10.374 1.00 36.94 234 ASP A N 1
ATOM 1877 C CA . ASP A 1 234 ? -9.965 -25.445 -10.555 1.00 36.94 234 ASP A CA 1
ATOM 1878 C C . ASP A 1 234 ? -9.092 -26.245 -11.560 1.00 36.94 234 ASP A C 1
ATOM 1880 O O . ASP A 1 234 ? -9.495 -27.307 -12.019 1.00 36.94 234 ASP A O 1
ATOM 1884 N N . ASN A 1 235 ? -7.889 -25.781 -11.925 1.00 37.75 235 ASN A N 1
ATOM 1885 C CA . ASN A 1 235 ? -7.035 -26.372 -12.960 1.00 37.75 235 ASN A CA 1
ATOM 1886 C C . ASN A 1 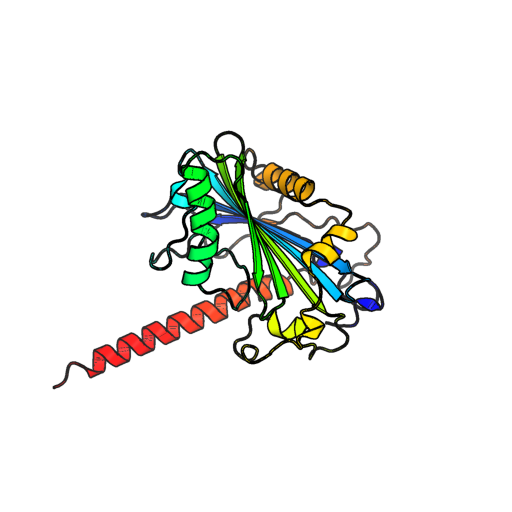235 ? -5.537 -26.494 -12.605 1.00 37.75 235 ASN A C 1
ATOM 1888 O O . ASN A 1 235 ? -4.711 -26.646 -13.508 1.00 37.75 235 ASN A O 1
ATOM 1892 N N . ILE A 1 236 ? -5.137 -26.454 -11.329 1.00 43.31 236 ILE A N 1
ATOM 1893 C CA . ILE A 1 236 ? -3.725 -26.671 -10.961 1.00 43.31 236 ILE A CA 1
ATOM 1894 C C . ILE A 1 236 ? -3.504 -28.133 -10.552 1.00 43.31 236 ILE A C 1
ATOM 1896 O O . ILE A 1 236 ? -3.895 -28.560 -9.470 1.00 43.31 236 ILE A O 1
ATOM 1900 N N . VAL A 1 237 ? -2.847 -28.889 -11.438 1.00 36.62 237 VAL A N 1
ATOM 1901 C CA . VAL A 1 237 ? -2.284 -30.220 -11.160 1.00 36.62 237 VAL A CA 1
ATOM 1902 C C . VAL A 1 237 ? -1.364 -30.118 -9.942 1.00 36.62 237 VAL A C 1
ATOM 1904 O O . VAL A 1 237 ? -0.440 -29.303 -9.937 1.00 36.62 237 VAL A O 1
ATOM 1907 N N . GLU A 1 238 ? -1.627 -30.928 -8.912 1.00 35.09 238 GLU A N 1
ATOM 1908 C CA . GLU A 1 238 ? -0.844 -30.988 -7.674 1.00 35.09 238 GLU A CA 1
ATOM 1909 C C . GLU A 1 238 ? 0.619 -31.389 -7.962 1.00 35.09 238 GLU A C 1
ATOM 1911 O O . GLU A 1 238 ? 0.988 -32.561 -7.966 1.00 35.09 238 GLU A O 1
ATOM 1916 N N . GLY A 1 239 ? 1.474 -30.394 -8.201 1.00 34.53 239 GLY A N 1
ATOM 1917 C CA . GLY A 1 239 ? 2.909 -30.480 -7.938 1.00 34.53 239 GLY A CA 1
ATOM 1918 C C . GLY A 1 239 ? 3.188 -30.284 -6.441 1.00 34.53 239 GLY A C 1
ATOM 1919 O O . GLY A 1 239 ? 2.321 -29.775 -5.723 1.00 34.53 239 GLY A O 1
ATOM 1920 N N . PRO A 1 240 ? 4.372 -30.688 -5.938 1.00 33.34 240 PRO A N 1
ATOM 1921 C CA . PRO A 1 240 ? 4.668 -30.682 -4.510 1.00 33.34 240 PRO A CA 1
ATOM 1922 C C . PRO A 1 240 ? 4.393 -29.300 -3.911 1.00 33.34 240 PRO A C 1
ATOM 1924 O O . PRO A 1 240 ? 4.844 -28.280 -4.428 1.00 33.34 240 PRO A O 1
ATOM 1927 N N . ARG A 1 241 ? 3.602 -29.298 -2.833 1.00 38.28 241 ARG A N 1
ATOM 1928 C CA . ARG A 1 241 ? 3.063 -28.126 -2.135 1.00 38.28 241 ARG A CA 1
ATOM 1929 C C . ARG A 1 241 ? 4.181 -27.219 -1.616 1.00 38.28 241 ARG A C 1
ATOM 1931 O O . ARG A 1 241 ? 4.567 -27.293 -0.456 1.00 38.28 241 ARG A O 1
ATOM 1938 N N . SER A 1 242 ? 4.674 -26.335 -2.471 1.00 35.75 242 SER A N 1
ATOM 1939 C CA . SER A 1 242 ? 5.548 -25.219 -2.118 1.00 35.75 242 SER A CA 1
ATOM 1940 C C . SER A 1 242 ? 4.782 -23.901 -2.286 1.00 35.75 242 SER A C 1
ATOM 1942 O O . SER A 1 242 ? 4.984 -23.162 -3.242 1.00 35.75 242 SER A O 1
ATOM 1944 N N . PHE A 1 243 ? 3.879 -23.619 -1.350 1.00 40.94 243 PHE A N 1
ATOM 1945 C CA . PHE A 1 243 ? 3.220 -22.322 -1.130 1.00 40.94 243 PHE A CA 1
ATOM 1946 C C . PHE A 1 243 ? 3.344 -22.016 0.376 1.00 40.94 243 PHE A C 1
ATOM 1948 O O . PHE A 1 243 ? 3.107 -22.935 1.157 1.00 40.94 243 PHE A O 1
ATOM 1955 N N . PRO A 1 244 ? 3.621 -20.791 0.866 1.00 45.25 244 PRO A N 1
ATOM 1956 C CA . PRO A 1 244 ? 4.396 -19.662 0.366 1.00 45.25 244 PRO A CA 1
ATOM 1957 C C . PRO A 1 244 ? 5.617 -19.428 1.294 1.00 45.25 244 PRO A C 1
ATOM 1959 O O . PRO A 1 244 ? 5.718 -18.411 1.975 1.00 45.25 244 PRO A O 1
ATOM 1962 N N . PHE A 1 245 ? 6.558 -20.373 1.363 1.00 35.34 245 PHE A N 1
ATOM 1963 C CA . PHE A 1 245 ? 7.751 -20.226 2.218 1.00 35.34 245 PHE A CA 1
ATOM 1964 C C . PHE A 1 245 ? 8.657 -19.063 1.761 1.00 35.34 245 PHE A C 1
ATOM 1966 O O . PHE A 1 245 ? 9.298 -18.412 2.576 1.00 35.34 245 PHE A O 1
ATOM 1973 N N . LEU A 1 246 ? 8.649 -18.741 0.462 1.00 37.62 246 LEU A N 1
ATOM 1974 C CA . LEU A 1 246 ? 9.437 -17.656 -0.138 1.00 37.62 246 LEU A CA 1
ATOM 1975 C C . LEU A 1 246 ? 8.902 -16.245 0.173 1.00 37.62 246 LEU A C 1
ATOM 1977 O O . LEU A 1 246 ? 9.696 -15.327 0.331 1.00 37.62 246 LEU A O 1
ATOM 1981 N N . LEU A 1 247 ? 7.586 -16.060 0.324 1.00 42.72 247 LEU A N 1
ATOM 1982 C CA . LEU A 1 247 ? 6.997 -14.770 0.729 1.00 42.72 247 LEU A CA 1
ATOM 1983 C C . LEU A 1 247 ? 7.107 -14.550 2.243 1.00 42.72 247 LEU A C 1
ATOM 1985 O O . LEU A 1 247 ? 7.376 -13.431 2.683 1.00 42.72 247 LEU A O 1
ATOM 1989 N N . LEU A 1 248 ? 7.014 -15.631 3.029 1.00 40.12 248 LEU A N 1
ATOM 1990 C CA . LEU A 1 248 ? 7.390 -15.605 4.440 1.00 40.12 248 LEU A CA 1
ATOM 1991 C C . LEU A 1 248 ? 8.865 -15.205 4.577 1.00 40.12 248 LEU A C 1
ATOM 1993 O O . LEU A 1 248 ? 9.153 -14.306 5.357 1.00 40.12 248 LEU A O 1
ATOM 1997 N N . LEU A 1 249 ? 9.762 -15.772 3.757 1.00 36.50 249 LEU A N 1
ATOM 1998 C CA . LEU A 1 249 ? 11.185 -15.421 3.711 1.00 36.50 249 LEU A CA 1
ATOM 1999 C C . LEU A 1 249 ? 11.448 -13.965 3.321 1.00 36.50 249 LEU A C 1
ATOM 2001 O O . LEU A 1 249 ? 12.414 -13.431 3.828 1.00 36.50 249 LEU A O 1
ATOM 2005 N N . PHE A 1 250 ? 10.624 -13.295 2.508 1.00 40.72 250 PHE A N 1
ATOM 2006 C CA . PHE A 1 250 ? 10.797 -11.855 2.235 1.00 40.72 250 PHE A CA 1
ATOM 2007 C C . PHE A 1 250 ? 10.405 -10.969 3.430 1.00 40.72 250 PHE A C 1
ATOM 2009 O O . PHE A 1 250 ? 11.042 -9.949 3.680 1.00 40.72 250 PHE A O 1
ATOM 2016 N N . SER A 1 251 ? 9.391 -11.368 4.207 1.00 42.28 251 SER A N 1
ATOM 2017 C CA . SER A 1 251 ? 9.030 -10.668 5.450 1.00 42.28 251 SER A CA 1
ATOM 2018 C C . SER A 1 251 ? 9.963 -11.010 6.622 1.00 42.28 251 SER A C 1
ATOM 2020 O O . SER A 1 251 ? 10.288 -10.133 7.416 1.00 42.28 251 SER A O 1
ATOM 2022 N N . LEU A 1 252 ? 10.439 -12.259 6.699 1.00 36.50 252 LEU A N 1
ATOM 2023 C CA . LEU A 1 252 ? 11.390 -12.754 7.697 1.00 36.50 252 LEU A CA 1
ATOM 2024 C C . LEU A 1 252 ? 12.821 -12.326 7.392 1.00 36.50 252 LEU A C 1
ATOM 2026 O O . LEU A 1 252 ? 13.563 -12.108 8.334 1.00 36.50 252 LEU A O 1
ATOM 2030 N N . SER A 1 253 ? 13.221 -12.174 6.127 1.00 39.53 253 SER A N 1
ATOM 2031 C CA . SER A 1 253 ? 14.545 -11.651 5.770 1.00 39.53 253 SER A CA 1
ATOM 2032 C C . SER A 1 253 ? 14.651 -10.181 6.137 1.00 39.53 253 SER A C 1
ATOM 2034 O O . SER A 1 253 ? 15.648 -9.802 6.737 1.00 39.53 253 SER A O 1
ATOM 2036 N N . LEU A 1 254 ? 13.602 -9.383 5.903 1.00 45.66 254 LEU A N 1
ATOM 2037 C CA . LEU A 1 254 ? 13.523 -8.010 6.404 1.00 45.66 254 LEU A CA 1
ATOM 2038 C C . LEU A 1 254 ? 13.590 -7.979 7.943 1.00 45.66 254 LEU A C 1
ATOM 2040 O O . LEU A 1 254 ? 14.260 -7.124 8.512 1.00 45.66 254 LEU A O 1
ATOM 2044 N N . PHE A 1 255 ? 12.959 -8.948 8.613 1.00 41.44 255 PHE A N 1
ATOM 2045 C CA . PHE A 1 255 ? 12.987 -9.088 10.072 1.00 41.44 255 PHE A CA 1
ATOM 2046 C C . PHE A 1 255 ? 14.369 -9.506 10.609 1.00 41.44 255 PHE A C 1
ATOM 2048 O O . PHE A 1 255 ? 14.844 -8.933 11.585 1.00 41.44 255 PHE A O 1
ATOM 2055 N N . LEU A 1 256 ? 15.052 -10.456 9.958 1.00 39.06 256 LEU A N 1
ATOM 2056 C CA . LEU A 1 256 ? 16.377 -10.944 10.355 1.00 39.06 256 LEU A CA 1
ATOM 2057 C C . LEU A 1 256 ? 17.475 -9.913 10.072 1.00 39.06 256 LEU A C 1
ATOM 2059 O O . LEU A 1 256 ? 18.365 -9.738 10.897 1.00 39.06 256 LEU A O 1
ATOM 2063 N N . LEU A 1 257 ? 17.405 -9.214 8.935 1.00 41.41 257 LEU A N 1
ATOM 2064 C CA . LEU A 1 257 ? 18.358 -8.162 8.573 1.00 41.41 257 LEU A CA 1
ATOM 2065 C C . LEU A 1 257 ? 18.287 -6.980 9.538 1.00 41.41 257 LEU A C 1
ATOM 2067 O O . LEU A 1 257 ? 19.319 -6.485 9.984 1.00 41.41 257 LEU A O 1
ATOM 2071 N N . VAL A 1 258 ? 17.078 -6.565 9.914 1.00 43.38 258 VAL A N 1
ATOM 2072 C CA . VAL A 1 258 ? 16.884 -5.479 10.880 1.00 43.38 258 VAL A CA 1
ATOM 2073 C C . VAL A 1 258 ? 17.270 -5.920 12.298 1.00 43.38 258 VAL A C 1
ATOM 2075 O O . VAL A 1 258 ? 17.927 -5.160 13.005 1.00 43.38 258 VAL A O 1
ATOM 2078 N N . PHE A 1 259 ? 16.955 -7.157 12.700 1.00 44.12 259 PHE A N 1
ATOM 2079 C CA . PHE A 1 259 ? 17.357 -7.701 14.002 1.00 44.12 259 PHE A CA 1
ATOM 2080 C C . PHE A 1 259 ? 18.884 -7.808 14.148 1.00 44.12 259 PHE A C 1
ATOM 2082 O O . PHE A 1 259 ? 19.437 -7.381 15.160 1.00 44.12 259 PHE A O 1
ATOM 2089 N N . LEU A 1 260 ? 19.582 -8.309 13.123 1.00 45.66 260 LEU A N 1
ATOM 2090 C CA . LEU A 1 260 ? 21.046 -8.387 13.113 1.00 45.66 260 LEU A CA 1
ATOM 2091 C C . LEU A 1 260 ? 21.696 -6.998 13.127 1.00 45.66 260 LEU A C 1
ATOM 2093 O O . LEU A 1 260 ? 22.686 -6.795 13.828 1.00 45.66 260 LEU A O 1
ATOM 2097 N N . PHE A 1 261 ? 21.120 -6.022 12.421 1.00 50.22 261 PHE A N 1
ATOM 2098 C CA . PHE A 1 261 ? 21.615 -4.645 12.425 1.00 50.22 261 PHE A CA 1
ATOM 2099 C C . PHE A 1 261 ? 21.497 -3.985 13.810 1.00 50.22 261 PHE A C 1
ATOM 2101 O O . PHE A 1 261 ? 22.452 -3.374 14.287 1.00 50.22 261 PHE A O 1
ATOM 2108 N N . VAL A 1 262 ? 20.361 -4.161 14.493 1.00 49.03 262 VAL A N 1
ATOM 2109 C CA . VAL A 1 262 ? 20.140 -3.621 15.847 1.00 49.03 262 VAL A CA 1
ATOM 2110 C C . VAL A 1 262 ? 21.028 -4.316 16.879 1.00 49.03 262 VAL A C 1
ATOM 2112 O O . VAL A 1 262 ? 21.632 -3.640 17.709 1.00 49.03 262 VAL A O 1
ATOM 2115 N N . LEU A 1 263 ? 21.174 -5.643 16.804 1.00 56.91 263 LEU A N 1
ATOM 2116 C CA . LEU A 1 263 ? 22.070 -6.389 17.689 1.00 56.91 263 LEU A CA 1
ATOM 2117 C C . LEU A 1 263 ? 23.523 -5.913 17.544 1.00 56.91 263 LEU A C 1
ATOM 2119 O O . LEU A 1 263 ? 24.214 -5.735 18.543 1.00 56.91 263 LEU A O 1
ATOM 2123 N N . THR A 1 264 ? 23.962 -5.643 16.312 1.00 60.25 264 THR A N 1
ATOM 2124 C CA . THR A 1 264 ? 25.313 -5.132 16.040 1.00 60.25 264 THR A CA 1
ATOM 2125 C C . THR A 1 264 ? 25.508 -3.733 16.631 1.00 60.25 264 THR A C 1
ATOM 2127 O O . THR A 1 264 ? 26.502 -3.501 17.310 1.00 60.25 264 THR A O 1
ATOM 2130 N N . LEU A 1 265 ? 24.533 -2.830 16.462 1.00 59.41 265 LEU A N 1
ATOM 2131 C CA . LEU A 1 265 ? 24.562 -1.482 17.047 1.00 59.41 265 LEU A CA 1
ATOM 2132 C C . LEU A 1 265 ? 24.641 -1.504 18.580 1.00 59.41 265 LEU A C 1
ATOM 2134 O O . LEU A 1 265 ? 25.456 -0.788 19.162 1.00 59.41 265 LEU A O 1
ATOM 2138 N N . VAL A 1 266 ? 23.838 -2.347 19.233 1.00 68.44 266 VAL A N 1
ATOM 2139 C CA . VAL A 1 266 ? 23.834 -2.483 20.698 1.00 68.44 266 VAL A CA 1
ATOM 2140 C C . VAL A 1 266 ? 25.168 -3.029 21.206 1.00 68.44 266 VAL A C 1
ATOM 2142 O O . VAL A 1 266 ? 25.713 -2.490 22.166 1.00 68.44 266 VAL A O 1
ATOM 2145 N N . LEU A 1 267 ? 25.731 -4.046 20.547 1.00 61.56 267 LEU A N 1
ATOM 2146 C CA . LEU A 1 267 ? 27.032 -4.602 20.927 1.00 61.56 267 LEU A CA 1
ATOM 2147 C C . LEU A 1 267 ? 28.159 -3.575 20.762 1.00 61.56 267 LEU A C 1
ATOM 2149 O O . LEU A 1 267 ? 28.940 -3.389 21.692 1.00 61.56 267 LEU A O 1
ATOM 2153 N N . THR A 1 268 ? 28.180 -2.825 19.654 1.00 65.06 268 THR A N 1
ATOM 2154 C CA . THR A 1 268 ? 29.176 -1.756 19.460 1.00 65.06 268 THR A CA 1
ATOM 2155 C C . THR A 1 268 ? 29.038 -0.621 20.474 1.00 65.06 268 THR A C 1
ATOM 2157 O O . THR A 1 268 ? 30.040 -0.055 20.897 1.00 65.06 268 THR A O 1
ATOM 2160 N N . PHE A 1 269 ? 27.818 -0.295 20.910 1.00 61.53 269 PHE A N 1
ATOM 2161 C CA . PHE A 1 269 ? 27.589 0.747 21.912 1.00 61.53 269 PHE A CA 1
ATOM 2162 C C . PHE A 1 269 ? 28.036 0.310 23.317 1.00 61.53 269 PHE A C 1
ATOM 2164 O O . PHE A 1 269 ? 28.573 1.115 24.077 1.00 61.53 269 PHE A O 1
ATOM 2171 N N . ILE A 1 270 ? 27.855 -0.972 23.652 1.00 68.75 270 ILE A N 1
ATOM 2172 C CA . ILE A 1 270 ? 28.313 -1.555 24.921 1.00 68.75 270 ILE A CA 1
ATOM 2173 C C . ILE A 1 270 ? 29.845 -1.622 24.968 1.00 68.75 270 ILE A C 1
ATOM 2175 O O . ILE A 1 270 ? 30.424 -1.233 25.982 1.00 68.75 270 ILE A O 1
ATOM 2179 N N . GLU A 1 271 ? 30.506 -2.046 23.887 1.00 54.78 271 GLU A N 1
ATOM 2180 C CA . GLU A 1 271 ? 31.976 -2.061 23.817 1.00 54.78 271 GLU A CA 1
ATOM 2181 C C . GLU A 1 271 ? 32.554 -0.650 23.986 1.00 54.78 271 GLU A C 1
ATOM 2183 O O . GLU A 1 271 ? 33.416 -0.443 24.844 1.00 54.78 271 GLU A O 1
ATOM 2188 N N . PHE A 1 272 ? 31.990 0.344 23.289 1.00 56.53 272 PHE A N 1
ATOM 2189 C CA . PHE A 1 272 ? 32.449 1.736 23.354 1.00 56.53 272 PHE A CA 1
ATOM 2190 C C . PHE A 1 272 ? 32.291 2.366 24.748 1.00 56.53 272 PHE A C 1
ATOM 2192 O O . PHE A 1 272 ? 33.113 3.180 25.166 1.00 56.53 272 PHE A O 1
ATOM 2199 N N . HIS A 1 273 ? 31.258 1.979 25.502 1.00 56.41 273 HIS A N 1
ATOM 2200 C CA . HIS A 1 273 ? 31.079 2.436 26.883 1.00 56.41 273 HIS A CA 1
ATOM 2201 C C . HIS A 1 273 ? 31.905 1.646 27.902 1.00 56.41 273 HIS A C 1
ATOM 2203 O O . HIS A 1 273 ? 32.246 2.189 28.956 1.00 56.41 273 HIS A O 1
ATOM 2209 N N . SER A 1 274 ? 32.265 0.396 27.600 1.00 51.84 274 SER A N 1
ATOM 2210 C CA . SER A 1 274 ? 33.121 -0.405 28.480 1.00 51.84 274 SER A CA 1
ATOM 2211 C C . SER A 1 274 ? 34.588 0.039 28.437 1.00 51.84 274 SER A C 1
ATOM 2213 O O . SER A 1 274 ? 35.265 -0.006 29.463 1.00 51.84 274 SER A O 1
ATOM 2215 N N . GLU A 1 275 ? 35.059 0.563 27.301 1.00 50.19 275 GLU A N 1
ATOM 2216 C CA . GLU A 1 275 ? 36.437 1.054 27.149 1.00 50.19 275 GLU A CA 1
ATOM 2217 C C . GLU A 1 275 ? 36.647 2.482 27.685 1.00 50.19 275 GLU A C 1
ATOM 2219 O O . GLU A 1 275 ? 37.772 2.876 27.980 1.00 50.19 275 GLU A O 1
ATOM 2224 N N . GLY A 1 276 ? 35.574 3.250 27.908 1.00 48.12 276 GLY A N 1
ATOM 2225 C CA . GLY A 1 276 ? 35.643 4.615 28.448 1.00 48.12 276 GLY A CA 1
ATOM 2226 C C . GLY A 1 276 ? 35.771 4.728 29.974 1.00 48.12 276 GLY A C 1
ATOM 2227 O O . GLY A 1 276 ? 35.724 5.839 30.494 1.00 48.12 276 GLY A O 1
ATOM 2228 N N . SER A 1 277 ? 35.898 3.612 30.703 1.00 47.16 277 SER A N 1
ATOM 2229 C CA . SER A 1 277 ? 35.914 3.595 32.182 1.00 47.16 277 SER A CA 1
ATOM 2230 C C . SER A 1 277 ? 37.296 3.336 32.802 1.00 47.16 277 SER A C 1
ATOM 2232 O O . SER A 1 277 ? 37.396 3.104 34.005 1.00 47.16 277 SER A O 1
ATOM 2234 N N . PHE A 1 278 ? 38.365 3.387 32.005 1.00 51.06 278 PHE A N 1
ATOM 2235 C CA . PHE A 1 278 ? 39.746 3.361 32.490 1.00 51.06 278 PHE A CA 1
ATOM 2236 C C . PHE A 1 278 ? 40.540 4.515 31.880 1.00 51.06 278 PHE A C 1
ATOM 2238 O O . PHE A 1 278 ? 41.306 4.310 30.943 1.00 51.06 278 PHE A O 1
ATOM 2245 N N . LEU A 1 279 ? 40.351 5.718 32.422 1.00 43.28 279 LEU A N 1
ATOM 2246 C CA . LEU A 1 279 ? 41.336 6.805 32.453 1.00 43.28 279 LEU A CA 1
ATOM 2247 C C . LEU A 1 279 ? 40.985 7.769 33.590 1.00 43.28 279 LEU A C 1
ATOM 2249 O O . LEU A 1 279 ? 39.794 8.134 33.705 1.00 43.28 279 LEU A O 1
#